Protein AF-X0VZS5-F1 (afdb_monomer)

Nearest PDB structures (foldseek):
  4urr-assembly2_E  TM=7.409E-01  e=2.004E+00  Lederbergvirus Sf6
  4z03-assembly1_A  TM=4.087E-01  e=2.232E-01  Caldicellulosiruptor bescii DSM 6725
  4yzx-assembly2_B  TM=3.375E-01  e=7.556E-01  Caldicellulosiruptor bescii DSM 6725
  8jhh-assembly1_A  TM=3.478E-01  e=5.639E-01  Microdochium nivale
  8jhh-assembly1_B  TM=3.242E-01  e=1.649E+00  Microdochium nivale

Structure (mmCIF, N/CA/C/O backbone):
data_AF-X0VZS5-F1
#
_entry.id   AF-X0VZS5-F1
#
loop_
_atom_site.group_PDB
_atom_site.id
_atom_site.type_symbol
_atom_site.label_atom_id
_atom_site.label_alt_id
_atom_site.label_comp_id
_atom_site.label_asym_id
_atom_site.label_entity_id
_atom_site.label_seq_id
_atom_site.pdbx_PDB_ins_code
_atom_site.Cartn_x
_atom_site.Cartn_y
_atom_site.Cartn_z
_atom_site.occupancy
_atom_site.B_iso_or_equiv
_atom_site.auth_seq_id
_atom_site.auth_comp_id
_atom_site.auth_asym_id
_atom_site.auth_atom_id
_atom_site.pdbx_PDB_model_num
ATOM 1 N N . GLU A 1 1 ? -19.368 3.671 30.745 1.00 44.94 1 GLU A N 1
ATOM 2 C CA . GLU A 1 1 ? -19.785 2.323 30.302 1.00 44.94 1 GLU A CA 1
ATOM 3 C C . GLU A 1 1 ? -20.115 2.309 28.815 1.00 44.94 1 GLU A C 1
ATOM 5 O O . GLU A 1 1 ? -21.031 3.001 28.356 1.00 44.94 1 GLU A O 1
ATOM 10 N N . ILE A 1 2 ? -19.360 1.524 28.051 1.00 49.44 2 ILE A N 1
ATOM 11 C CA . ILE A 1 2 ? -19.816 1.031 26.751 1.00 49.44 2 ILE A CA 1
ATOM 12 C C . ILE A 1 2 ? -20.865 -0.036 27.102 1.00 49.44 2 ILE A C 1
ATOM 14 O O . ILE A 1 2 ? -20.531 -1.056 27.690 1.00 49.44 2 ILE A O 1
ATOM 18 N N . GLY A 1 3 ? -22.147 0.281 26.909 1.00 54.25 3 GLY A N 1
ATOM 19 C CA . GLY A 1 3 ? -23.254 -0.648 27.170 1.00 54.25 3 GLY A CA 1
ATOM 20 C C . GLY A 1 3 ? -23.519 -1.538 25.953 1.00 54.25 3 GLY A C 1
ATOM 21 O O . GLY A 1 3 ? -22.834 -1.413 24.946 1.00 54.25 3 GLY A O 1
ATOM 22 N N . ALA A 1 4 ? -24.558 -2.376 26.006 1.00 66.38 4 ALA A N 1
ATOM 23 C CA . ALA A 1 4 ? -24.908 -3.310 24.924 1.00 66.38 4 ALA A CA 1
ATOM 24 C C . ALA A 1 4 ? -25.387 -2.646 23.610 1.00 66.38 4 ALA A C 1
ATOM 26 O O . ALA A 1 4 ? -25.542 -3.320 22.596 1.00 66.38 4 ALA A O 1
ATOM 27 N N . GLY A 1 5 ? -25.658 -1.338 23.620 1.00 74.19 5 GLY A N 1
ATOM 28 C CA . GLY A 1 5 ? -26.076 -0.595 22.431 1.00 74.19 5 GLY A CA 1
ATOM 29 C C . GLY A 1 5 ? -24.889 -0.111 21.602 1.00 74.19 5 GLY A C 1
ATOM 30 O O . GLY A 1 5 ? -23.869 0.283 22.165 1.00 74.19 5 GLY A O 1
ATOM 31 N N . ALA A 1 6 ? -25.058 -0.078 20.277 1.00 83.62 6 ALA A N 1
ATOM 32 C CA . ALA A 1 6 ? -24.097 0.552 19.380 1.00 83.62 6 ALA A CA 1
ATOM 33 C C . ALA A 1 6 ? -23.925 2.035 19.748 1.00 83.62 6 ALA A C 1
ATOM 35 O O . ALA A 1 6 ? -24.908 2.774 19.849 1.00 83.62 6 ALA A O 1
ATOM 36 N N . LYS A 1 7 ? -22.682 2.462 19.963 1.00 89.19 7 LYS A N 1
ATOM 37 C CA . LYS A 1 7 ? -22.324 3.856 20.253 1.00 89.19 7 LYS A CA 1
ATOM 38 C C . LYS A 1 7 ? -21.295 4.343 19.242 1.00 89.19 7 LYS A C 1
ATOM 40 O O . LYS A 1 7 ? -20.519 3.546 18.726 1.00 89.19 7 LYS A O 1
ATOM 45 N N . THR A 1 8 ? -21.261 5.651 19.018 1.00 89.25 8 THR A N 1
ATOM 46 C CA . THR A 1 8 ? -20.196 6.318 18.264 1.00 89.25 8 THR A CA 1
ATOM 47 C C . THR A 1 8 ? -19.365 7.152 19.227 1.00 89.25 8 THR A C 1
ATOM 49 O O . THR A 1 8 ? -19.922 7.953 19.981 1.00 89.25 8 THR A O 1
ATOM 52 N N . LEU A 1 9 ? -18.048 6.959 19.220 1.00 88.88 9 LEU A N 1
ATOM 53 C CA . LEU A 1 9 ? -17.098 7.806 19.933 1.00 88.88 9 LEU A CA 1
ATOM 54 C C . LEU A 1 9 ? -16.480 8.791 18.943 1.00 88.88 9 LEU A C 1
ATOM 56 O O . LEU A 1 9 ? -15.762 8.388 18.029 1.00 88.88 9 LEU A O 1
ATOM 60 N N . LEU A 1 10 ? -16.768 10.077 19.137 1.00 88.31 10 LEU A N 1
ATOM 61 C CA . LEU A 1 10 ? -16.114 11.155 18.402 1.00 88.31 10 LEU A CA 1
ATOM 62 C C . LEU A 1 10 ? -14.716 11.380 18.980 1.00 88.31 10 LEU A C 1
ATOM 64 O O . LEU A 1 10 ? -14.576 11.550 20.191 1.00 88.31 10 LEU A O 1
ATOM 68 N N . ILE A 1 11 ? -13.703 11.402 18.118 1.00 85.81 11 ILE A N 1
ATOM 69 C CA . ILE A 1 11 ? -12.324 11.733 18.498 1.00 85.81 11 ILE A CA 1
ATOM 70 C C . ILE A 1 11 ? -12.076 13.152 18.011 1.00 85.81 11 ILE A C 1
ATOM 72 O O . ILE A 1 11 ? -11.935 13.364 16.811 1.00 85.81 11 ILE A O 1
ATOM 76 N N . ASP A 1 12 ? -12.159 14.105 18.937 1.00 78.69 12 ASP A N 1
ATOM 77 C CA . ASP A 1 12 ? -12.577 15.479 18.656 1.00 78.69 12 ASP A CA 1
ATOM 78 C C . ASP A 1 12 ? -11.401 16.473 18.571 1.00 78.69 12 ASP A C 1
ATOM 80 O O . ASP A 1 12 ? -11.193 17.058 17.514 1.00 78.69 12 ASP A O 1
ATOM 84 N N . VAL A 1 13 ? -10.554 16.610 19.596 1.00 67.50 13 VAL A N 1
ATOM 85 C CA . VAL A 1 13 ? -9.382 17.523 19.559 1.00 67.50 13 VAL A CA 1
ATOM 86 C C . VAL A 1 13 ? -8.244 17.140 20.512 1.00 67.50 13 VAL A C 1
ATOM 88 O O . VAL A 1 13 ? -7.168 17.736 20.447 1.00 67.50 13 VAL A O 1
ATOM 91 N N . SER A 1 14 ? -8.459 16.192 21.427 1.00 69.44 14 SER A N 1
ATOM 92 C CA . SER A 1 14 ? -7.422 15.706 22.336 1.00 69.44 14 SER A CA 1
ATOM 93 C C . SER A 1 14 ? -6.609 14.599 21.680 1.00 69.44 14 SER A C 1
ATOM 95 O O . SER A 1 14 ? -7.143 13.734 20.985 1.00 69.44 14 SER A O 1
ATOM 97 N N . THR A 1 15 ? -5.302 14.610 21.942 1.00 79.50 15 THR A N 1
ATOM 98 C CA . THR A 1 15 ? -4.489 13.414 21.755 1.00 79.50 15 THR A CA 1
ATOM 99 C C . THR A 1 15 ? -4.911 12.394 22.805 1.00 79.50 15 THR A C 1
ATOM 101 O O . THR A 1 15 ? -4.611 12.564 23.987 1.00 79.50 15 THR A O 1
ATOM 104 N N . GLU A 1 16 ? -5.590 11.335 22.385 1.00 88.94 16 GLU A N 1
ATOM 105 C CA . GLU A 1 16 ? -5.876 10.189 23.245 1.00 88.94 16 GLU A CA 1
ATOM 106 C C . GLU A 1 16 ? -4.659 9.265 23.249 1.00 88.94 16 GLU A C 1
ATOM 108 O O . GLU A 1 16 ? -4.093 8.979 22.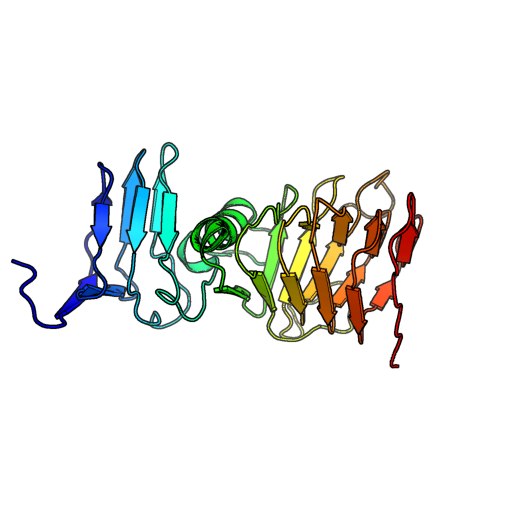196 1.00 88.94 16 GLU A O 1
ATOM 113 N N . SER A 1 17 ? -4.218 8.817 24.424 1.00 92.50 17 SER A N 1
ATOM 114 C CA . SER A 1 17 ? -3.043 7.946 24.546 1.00 92.50 17 SER A CA 1
ATOM 115 C C . SER A 1 17 ? -3.453 6.533 24.937 1.00 92.50 17 SER A C 1
ATOM 117 O O . SER A 1 17 ? -4.108 6.322 25.956 1.00 92.50 17 SER A O 1
ATOM 119 N N . VAL A 1 18 ? -3.018 5.562 24.143 1.00 95.12 18 VAL A N 1
ATOM 120 C CA . VAL A 1 18 ? -3.145 4.131 24.401 1.00 95.12 18 VAL A CA 1
ATOM 121 C C . VAL A 1 18 ? -1.760 3.631 24.807 1.00 95.12 18 VAL A C 1
ATOM 123 O O . VAL A 1 18 ? -0.833 3.646 24.002 1.00 95.12 18 VAL A O 1
ATOM 126 N N . ILE A 1 19 ? -1.616 3.256 26.080 1.00 96.19 19 ILE A N 1
ATOM 127 C CA . ILE A 1 19 ? -0.343 2.833 26.709 1.00 96.19 19 ILE A CA 1
ATOM 128 C C . ILE A 1 19 ? -0.357 1.362 27.155 1.00 96.19 19 ILE A C 1
ATOM 130 O O . ILE A 1 19 ? 0.553 0.883 27.827 1.00 96.19 19 ILE A O 1
ATOM 134 N N . ALA A 1 20 ? -1.441 0.658 26.849 1.00 97.00 20 ALA A N 1
ATOM 135 C CA . ALA A 1 20 ? -1.636 -0.756 27.114 1.00 97.00 20 ALA A CA 1
ATOM 136 C C . ALA A 1 20 ? -2.524 -1.325 26.010 1.00 97.00 20 ALA A C 1
ATOM 138 O O . ALA A 1 20 ? -3.312 -0.586 25.418 1.00 97.00 20 ALA A O 1
ATOM 139 N N . ASN A 1 21 ? -2.414 -2.631 25.759 1.00 97.75 21 ASN A N 1
ATOM 140 C CA . ASN A 1 21 ? -3.224 -3.286 24.738 1.00 97.75 21 ASN A CA 1
ATOM 141 C C . ASN A 1 21 ? -4.709 -2.996 24.974 1.00 97.75 21 ASN A C 1
ATOM 143 O O . ASN A 1 21 ? -5.228 -3.235 26.068 1.00 97.75 21 ASN A O 1
ATOM 147 N N . LEU A 1 22 ? -5.372 -2.477 23.946 1.00 96.81 22 LEU A N 1
ATOM 148 C CA . LEU A 1 22 ? -6.757 -2.040 24.013 1.00 96.81 22 LEU A CA 1
ATOM 149 C C . LEU A 1 22 ? -7.516 -2.601 22.823 1.00 96.81 22 LEU A C 1
ATOM 151 O O . LEU A 1 22 ? -7.114 -2.421 21.677 1.00 96.81 22 LEU A O 1
ATOM 155 N N . GLU A 1 23 ? -8.647 -3.234 23.103 1.00 96.50 23 GLU A N 1
ATOM 156 C CA . GLU A 1 23 ? -9.587 -3.671 22.084 1.00 96.50 23 GLU A CA 1
ATOM 157 C C . GLU A 1 23 ? -10.833 -2.787 22.120 1.00 96.50 23 GLU A C 1
ATOM 159 O O . GLU A 1 23 ? -11.537 -2.704 23.129 1.00 96.50 23 GLU A O 1
ATOM 164 N N . VAL A 1 24 ? -11.106 -2.120 21.002 1.00 94.19 24 VAL A N 1
ATOM 165 C CA . VAL A 1 24 ? -12.344 -1.383 20.776 1.00 94.19 24 VAL A CA 1
ATOM 166 C C . VAL A 1 24 ? -13.373 -2.359 20.204 1.00 94.19 24 VAL A C 1
ATOM 168 O O . VAL A 1 24 ? -13.188 -2.856 19.087 1.00 94.19 24 VAL A O 1
ATOM 171 N N . PRO A 1 25 ? -14.454 -2.662 20.946 1.00 94.25 25 PRO A N 1
ATOM 172 C CA . PRO A 1 25 ? -15.419 -3.677 20.540 1.00 94.25 25 PRO A CA 1
ATOM 173 C C . PRO A 1 25 ? -16.234 -3.223 19.324 1.00 94.25 25 PRO A C 1
ATOM 175 O O . PRO A 1 25 ? -16.424 -2.030 19.105 1.00 94.25 25 PRO A O 1
ATOM 178 N N . GLU A 1 26 ? -16.825 -4.167 18.588 1.00 92.00 26 GLU A N 1
ATOM 179 C CA . GLU A 1 26 ? -17.705 -3.885 17.433 1.00 92.00 26 GLU A CA 1
ATOM 180 C C . GLU A 1 26 ? -18.940 -3.030 17.785 1.00 92.00 26 GLU A C 1
ATOM 182 O O . GLU A 1 26 ? -19.557 -2.394 16.924 1.00 92.00 26 GLU A O 1
ATOM 187 N N . THR A 1 27 ? -19.313 -2.999 19.069 1.00 91.69 27 THR A N 1
ATOM 188 C CA . THR A 1 27 ? -20.397 -2.163 19.600 1.00 91.69 27 THR A CA 1
ATOM 189 C C . THR A 1 27 ? -20.007 -0.689 19.734 1.00 91.69 27 THR A C 1
ATOM 191 O O . THR A 1 27 ? -20.877 0.139 20.006 1.00 91.69 27 THR A O 1
ATOM 194 N N . LEU A 1 28 ? -18.727 -0.339 19.572 1.00 91.62 28 LEU A N 1
ATOM 195 C CA . LEU A 1 28 ? -18.236 1.033 19.613 1.00 91.62 28 LEU A CA 1
ATOM 196 C C . LEU A 1 28 ? -17.601 1.407 18.273 1.00 91.62 28 LEU A C 1
ATOM 198 O O . LEU A 1 28 ? -16.535 0.926 17.913 1.00 91.62 28 LEU A O 1
ATOM 202 N N . GLU A 1 29 ? -18.257 2.304 17.552 1.00 91.56 29 GLU A N 1
ATOM 203 C CA . GLU A 1 29 ? -17.745 2.873 16.315 1.00 91.56 29 GLU A CA 1
ATOM 204 C C . GLU A 1 29 ? -16.873 4.094 16.621 1.00 91.56 29 GLU A C 1
ATOM 206 O O . GLU A 1 29 ? -17.340 5.059 17.230 1.00 91.56 29 GLU A O 1
ATOM 211 N N . LEU A 1 30 ? -15.607 4.059 16.208 1.00 90.56 30 LEU A N 1
ATOM 212 C CA . LEU A 1 30 ? -14.735 5.228 16.291 1.00 90.56 30 LEU A CA 1
ATOM 213 C C . LEU A 1 30 ? -14.991 6.153 15.105 1.00 90.56 30 LEU A C 1
ATOM 215 O O . LEU A 1 30 ? -14.940 5.712 13.959 1.00 90.56 30 LEU A O 1
ATOM 219 N N . TYR A 1 31 ? -15.207 7.435 15.376 1.00 90.38 31 TYR A N 1
ATOM 220 C CA . TYR A 1 31 ? -15.375 8.467 14.359 1.00 90.38 31 TYR A CA 1
ATOM 221 C C . TYR A 1 31 ? -14.325 9.564 14.578 1.00 90.38 31 TYR A C 1
ATOM 223 O O . TYR A 1 31 ? -14.545 10.493 15.366 1.00 90.38 31 TYR A O 1
ATOM 231 N N . PRO A 1 32 ? -13.157 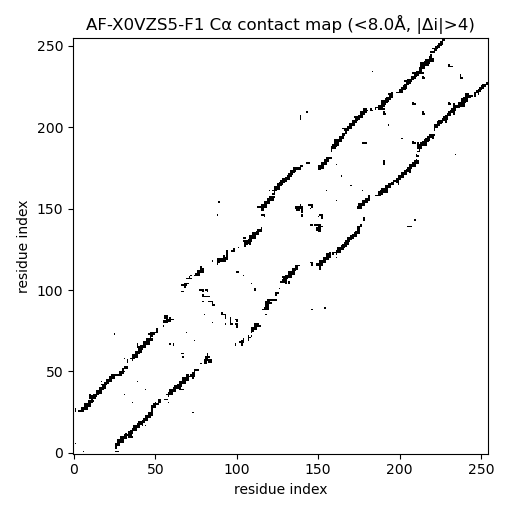9.457 13.921 1.00 86.06 32 PRO A N 1
ATOM 232 C CA . PRO A 1 32 ? -12.151 10.506 13.946 1.00 86.06 32 PRO A CA 1
ATOM 233 C C . PRO A 1 32 ? -12.663 11.741 13.206 1.00 86.06 32 PRO A C 1
ATOM 235 O O . PRO A 1 32 ? -13.072 11.654 12.044 1.00 86.06 32 PRO A O 1
ATOM 238 N N . ILE A 1 33 ? -12.652 12.898 13.867 1.00 84.50 33 ILE A N 1
ATOM 239 C CA . ILE A 1 33 ? -12.785 14.183 13.172 1.00 84.50 33 ILE A CA 1
ATOM 240 C C . ILE A 1 33 ? -11.380 14.717 12.878 1.00 84.50 33 ILE A C 1
ATOM 242 O O . ILE A 1 33 ? -10.419 14.252 13.475 1.00 84.50 33 ILE A O 1
ATOM 246 N N . ARG A 1 34 ? -11.243 15.696 11.972 1.00 76.88 34 ARG A N 1
ATOM 247 C CA . ARG A 1 34 ? -9.948 16.159 11.415 1.00 76.88 34 ARG A CA 1
ATOM 248 C C . ARG A 1 34 ? -8.816 16.452 12.413 1.00 76.88 34 ARG A C 1
ATOM 250 O O . ARG A 1 34 ? -7.662 16.509 12.002 1.00 76.88 34 ARG A O 1
ATOM 257 N N . THR A 1 35 ? -9.138 16.703 13.674 1.00 79.50 35 THR A N 1
ATOM 258 C CA . THR A 1 35 ? -8.207 17.031 14.763 1.00 79.50 35 THR A CA 1
ATOM 259 C C . THR A 1 35 ? -8.001 15.897 15.769 1.00 79.50 35 THR A C 1
ATOM 261 O O . THR A 1 35 ? -7.152 16.024 16.646 1.00 79.50 35 THR A O 1
ATOM 264 N N . GLY A 1 36 ? -8.751 14.800 15.662 1.00 84.81 36 GLY A N 1
ATOM 265 C CA . GLY A 1 36 ? -8.634 13.643 16.538 1.00 84.81 36 GLY A CA 1
ATOM 266 C C . GLY A 1 36 ? -7.363 12.850 16.258 1.00 84.81 36 GLY A C 1
ATOM 267 O O . GLY A 1 36 ? -7.166 12.365 15.146 1.00 84.81 36 GLY A O 1
ATOM 268 N N . LEU A 1 37 ? -6.523 12.689 17.281 1.00 91.06 37 LEU A N 1
ATOM 269 C CA . LEU A 1 37 ? -5.280 11.929 17.199 1.00 91.06 37 LEU A CA 1
ATOM 270 C C . LEU A 1 37 ? -5.244 10.874 18.304 1.00 91.06 37 LEU A C 1
ATOM 272 O O . LEU A 1 37 ? -5.408 11.190 19.479 1.00 91.06 37 LEU A O 1
ATOM 276 N N . ILE A 1 38 ? -4.969 9.628 17.938 1.00 94.44 38 ILE A N 1
ATOM 277 C CA . ILE A 1 38 ? -4.735 8.532 18.874 1.00 94.44 38 ILE A CA 1
ATOM 278 C C . ILE A 1 38 ? -3.246 8.204 18.852 1.00 94.44 38 ILE A C 1
ATOM 280 O O . ILE A 1 38 ? -2.716 7.750 17.839 1.00 94.44 38 ILE A O 1
ATOM 284 N N . THR A 1 39 ? -2.557 8.427 19.965 1.00 95.56 39 THR A N 1
ATOM 285 C CA . THR A 1 39 ? -1.179 7.970 20.152 1.00 95.56 39 THR A CA 1
ATOM 286 C C . THR A 1 39 ? -1.184 6.558 20.714 1.00 95.56 39 THR A C 1
ATOM 288 O O . THR A 1 39 ? -1.806 6.309 21.742 1.00 95.56 39 T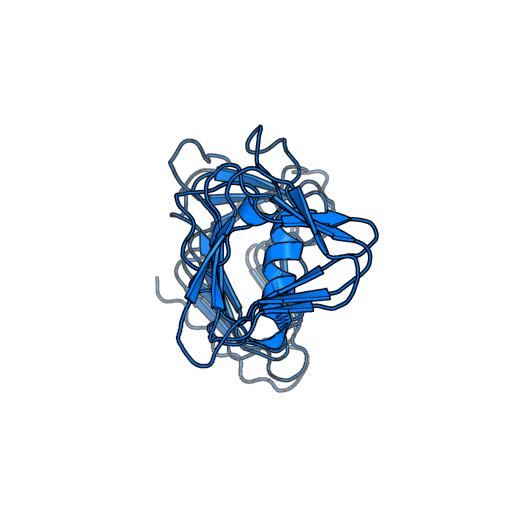HR A O 1
ATOM 291 N N . VAL A 1 40 ? -0.487 5.642 20.047 1.00 97.00 40 VAL A N 1
ATOM 292 C CA . VAL A 1 40 ? -0.332 4.249 20.479 1.00 97.00 40 VAL A CA 1
ATOM 293 C C . VAL A 1 40 ? 1.133 4.039 20.833 1.00 97.00 40 VAL A C 1
ATOM 295 O O . VAL A 1 40 ? 1.995 4.128 19.959 1.00 97.00 40 VAL A O 1
ATOM 298 N N . ASP A 1 41 ? 1.417 3.811 22.113 1.00 97.56 41 ASP A N 1
ATOM 299 C CA . ASP A 1 41 ? 2.776 3.740 22.656 1.00 97.56 41 ASP A CA 1
ATOM 300 C C . ASP A 1 41 ? 3.082 2.328 23.155 1.00 97.56 41 ASP A C 1
ATOM 302 O O . ASP A 1 41 ? 2.465 1.863 24.116 1.00 97.56 41 ASP A O 1
ATOM 306 N N . ASN A 1 42 ? 4.010 1.642 22.479 1.00 97.00 42 ASN A N 1
ATOM 307 C CA . ASN A 1 42 ? 4.511 0.310 22.848 1.00 97.00 42 ASN A CA 1
ATOM 308 C C . ASN A 1 42 ? 3.405 -0.716 23.201 1.00 97.00 42 ASN A C 1
ATOM 310 O O . ASN A 1 42 ? 3.532 -1.521 24.128 1.00 97.00 42 ASN A O 1
ATOM 314 N N . CYS A 1 43 ? 2.280 -0.663 22.487 1.00 97.38 43 CYS A N 1
ATOM 315 C CA . CYS A 1 43 ? 1.140 -1.556 22.672 1.00 97.38 43 CYS A CA 1
ATOM 316 C C . CYS A 1 43 ? 0.342 -1.732 21.373 1.00 97.38 43 CYS A C 1
ATOM 318 O O . CYS A 1 43 ? 0.643 -1.118 20.349 1.00 97.38 43 CYS A O 1
ATOM 320 N N . ILE A 1 44 ? -0.672 -2.594 21.418 1.00 97.81 44 ILE A N 1
ATOM 321 C CA . ILE A 1 44 ? -1.554 -2.892 20.288 1.00 97.81 44 ILE A CA 1
ATOM 322 C C . ILE A 1 44 ? -2.931 -2.272 20.537 1.00 97.81 44 ILE A C 1
ATOM 324 O O . ILE A 1 44 ? -3.583 -2.570 21.542 1.00 97.81 44 ILE A O 1
ATOM 328 N N . LEU A 1 45 ? -3.395 -1.453 19.596 1.00 97.44 45 LEU A N 1
ATOM 329 C CA . LEU A 1 45 ? -4.772 -0.975 19.531 1.00 97.44 45 LEU A CA 1
ATOM 330 C C . LEU A 1 45 ? -5.545 -1.783 18.483 1.00 97.44 45 LEU A C 1
ATOM 332 O O . LEU A 1 45 ? -5.349 -1.596 17.283 1.00 97.44 45 LEU A O 1
ATOM 336 N N . THR A 1 46 ? -6.452 -2.648 18.930 1.00 97.50 46 THR A N 1
ATOM 337 C CA . THR A 1 46 ? -7.359 -3.389 18.047 1.00 97.50 46 THR A CA 1
ATOM 338 C C . THR A 1 46 ? -8.660 -2.615 17.875 1.00 97.50 46 THR A C 1
ATOM 340 O O . THR A 1 46 ? -9.329 -2.303 18.858 1.00 97.50 46 THR A O 1
ATOM 343 N N . ILE A 1 47 ? -9.050 -2.314 16.637 1.00 96.06 47 ILE A N 1
ATOM 344 C CA . ILE A 1 47 ? -10.288 -1.598 16.315 1.00 96.06 47 ILE A CA 1
ATOM 345 C C . ILE A 1 47 ? -11.191 -2.521 15.511 1.00 96.06 47 ILE A C 1
ATOM 347 O O . ILE A 1 47 ? -10.883 -2.847 14.368 1.00 96.06 47 ILE A O 1
ATOM 351 N N . ASN A 1 48 ? -12.331 -2.905 16.084 1.00 95.31 48 ASN A N 1
ATOM 352 C CA . ASN A 1 48 ? -13.291 -3.767 15.396 1.00 95.31 48 ASN A CA 1
ATOM 353 C C . ASN A 1 48 ? -14.385 -2.984 14.646 1.00 95.31 48 ASN A C 1
ATOM 355 O O . ASN A 1 48 ? -15.190 -3.577 13.931 1.00 95.31 48 ASN A O 1
ATOM 359 N N . ARG A 1 49 ? -14.413 -1.646 14.767 1.00 92.12 49 ARG A N 1
ATOM 360 C CA . ARG A 1 49 ? -15.310 -0.779 13.989 1.00 92.12 49 ARG A CA 1
ATOM 361 C C . ARG A 1 49 ? -14.797 0.662 13.868 1.00 92.12 49 ARG A C 1
ATOM 363 O O . ARG A 1 49 ? -14.768 1.404 14.850 1.00 92.12 49 ARG A O 1
ATOM 370 N N . LEU A 1 50 ? -14.453 1.073 12.649 1.00 90.94 50 LEU A N 1
ATOM 371 C CA . LEU A 1 50 ? -14.002 2.425 12.314 1.00 90.94 50 LEU A CA 1
ATOM 372 C C . LEU A 1 50 ? -14.949 3.064 11.286 1.00 90.94 50 LEU A C 1
ATOM 374 O O . LEU A 1 50 ? -15.203 2.500 10.219 1.00 90.94 50 LEU A O 1
ATOM 378 N N . SER A 1 51 ? -15.457 4.259 11.582 1.00 87.31 51 SER A N 1
ATOM 379 C CA . SER A 1 51 ? -16.178 5.066 10.599 1.00 87.31 51 SER A CA 1
ATOM 380 C C . SER A 1 51 ? -15.241 5.568 9.509 1.00 87.31 51 SER A C 1
ATOM 382 O O . SER A 1 51 ? -14.076 5.874 9.757 1.00 87.31 51 SER A O 1
ATOM 384 N N . LYS A 1 52 ? -15.779 5.770 8.302 1.00 79.75 52 LYS A N 1
ATOM 385 C CA . LYS A 1 52 ? -15.040 6.483 7.259 1.00 79.75 52 LYS A CA 1
ATOM 386 C C . LYS A 1 52 ? -14.761 7.912 7.727 1.00 79.75 52 LYS A C 1
ATOM 388 O O . LYS A 1 52 ? -15.686 8.671 8.009 1.00 79.75 52 LYS A O 1
ATOM 393 N N . SER A 1 53 ? -13.480 8.245 7.790 1.00 68.88 53 SER A N 1
ATOM 394 C CA . SER A 1 53 ? -12.988 9.569 8.141 1.00 68.88 53 SER A CA 1
ATOM 395 C C . SER A 1 53 ? -13.472 10.648 7.155 1.00 68.88 53 SER A C 1
ATOM 397 O O . SER A 1 53 ? -13.727 10.368 5.979 1.00 68.88 53 SER A O 1
ATOM 399 N N . VAL A 1 54 ? -13.584 11.903 7.611 1.00 63.25 54 VAL A N 1
ATOM 400 C CA . VAL A 1 54 ? -13.965 13.065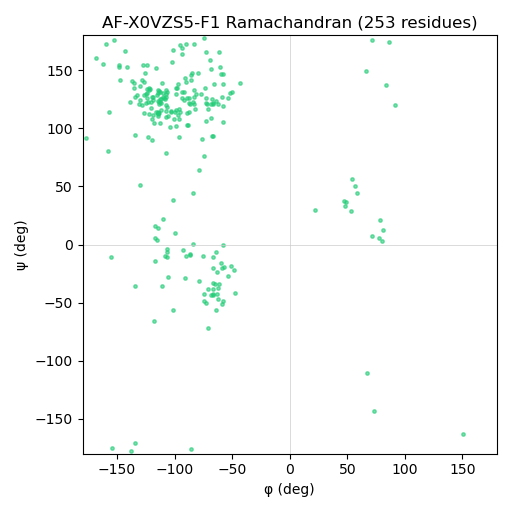 6.777 1.00 63.25 54 VAL A CA 1
ATOM 401 C C . VAL A 1 54 ? -12.766 13.557 5.948 1.00 63.25 54 VAL A C 1
ATOM 403 O O . VAL A 1 54 ? -12.263 14.676 6.108 1.00 63.25 54 VAL A O 1
ATOM 406 N N . GLY A 1 55 ? -12.305 12.694 5.044 1.00 76.88 55 GLY A N 1
ATOM 407 C CA . GLY A 1 55 ? -11.158 12.925 4.166 1.00 76.88 55 GLY A CA 1
ATOM 408 C C . GLY A 1 55 ? -9.808 12.552 4.792 1.00 76.88 55 GLY A C 1
ATOM 409 O O . GLY A 1 55 ? -9.744 12.222 5.976 1.00 76.88 55 GLY A O 1
ATOM 410 N N . PRO A 1 56 ? -8.723 12.619 4.003 1.00 83.75 56 PRO A N 1
ATOM 411 C CA . PRO A 1 56 ? -7.417 12.124 4.417 1.00 83.75 56 PRO A CA 1
ATOM 412 C C . PRO A 1 56 ? -6.785 13.027 5.474 1.00 83.75 56 PRO A C 1
ATOM 414 O O . PRO A 1 56 ? -6.600 14.226 5.252 1.00 83.75 56 PRO A O 1
ATOM 417 N N . HIS A 1 57 ? -6.488 12.454 6.635 1.00 88.06 57 HIS A N 1
ATOM 418 C CA . HIS A 1 57 ? -5.726 13.090 7.703 1.00 88.06 57 HIS A CA 1
ATOM 419 C C . HIS A 1 57 ? -5.192 12.039 8.672 1.00 88.06 57 HIS A C 1
ATOM 421 O O . HIS A 1 57 ? -5.786 10.971 8.826 1.00 88.06 57 HIS A O 1
ATOM 427 N N . LYS A 1 58 ? -4.109 12.391 9.368 1.00 92.44 58 LYS A N 1
ATOM 428 C CA . LYS A 1 58 ? -3.497 11.551 10.394 1.00 92.44 58 LYS A CA 1
ATOM 429 C C . LYS A 1 58 ? -4.449 11.335 11.573 1.00 92.44 58 LYS A C 1
ATOM 431 O O . LYS A 1 58 ? -4.870 12.296 12.208 1.00 92.44 58 LYS A O 1
ATOM 436 N N . ILE A 1 59 ? -4.725 10.068 11.870 1.00 93.38 59 ILE A N 1
ATOM 437 C CA . ILE A 1 59 ? -5.560 9.593 12.984 1.00 93.38 59 ILE A CA 1
ATOM 438 C C . ILE A 1 59 ? -4.694 8.882 14.026 1.00 93.38 59 ILE A C 1
ATOM 440 O O . ILE A 1 59 ? -4.943 8.998 15.222 1.00 93.38 59 ILE A O 1
ATOM 444 N N . PHE A 1 60 ? -3.661 8.162 13.590 1.00 95.44 60 PHE A N 1
ATOM 445 C CA . PHE A 1 60 ? -2.830 7.314 14.432 1.00 95.44 60 PHE A CA 1
ATOM 446 C C . PHE A 1 60 ? -1.407 7.852 14.513 1.00 95.44 60 PHE A C 1
ATOM 448 O O . PHE A 1 60 ? -0.774 8.158 13.507 1.00 95.44 60 PHE A O 1
ATOM 455 N N . ASN A 1 61 ? -0.879 7.931 15.728 1.00 95.56 61 ASN A N 1
ATOM 456 C CA . ASN A 1 61 ? 0.510 8.250 16.005 1.00 95.56 61 ASN A CA 1
ATOM 457 C C . ASN A 1 61 ? 1.150 7.083 16.762 1.00 95.56 61 ASN A C 1
ATOM 459 O O . ASN A 1 61 ? 1.088 7.015 17.987 1.00 95.56 61 ASN A O 1
ATOM 463 N N . CYS A 1 62 ? 1.719 6.140 16.020 1.00 96.56 62 CYS A N 1
ATOM 464 C CA . CYS A 1 62 ? 2.368 4.963 16.585 1.00 96.56 62 CYS A CA 1
ATOM 465 C C . CYS A 1 62 ? 3.805 5.307 16.997 1.00 96.56 62 CYS A C 1
ATOM 467 O O . CYS A 1 62 ? 4.599 5.733 16.161 1.00 96.56 62 CYS A O 1
ATOM 469 N N . ILE A 1 63 ? 4.140 5.141 18.276 1.00 95.75 63 ILE A N 1
ATOM 470 C CA . ILE A 1 63 ? 5.472 5.423 18.828 1.00 95.75 63 ILE A CA 1
ATOM 471 C C . ILE A 1 63 ? 6.000 4.211 19.597 1.00 95.75 63 ILE A C 1
ATOM 473 O O . ILE A 1 63 ? 5.225 3.378 20.063 1.00 95.75 63 ILE A O 1
ATOM 477 N N . ASN A 1 64 ? 7.327 4.095 19.707 1.00 95.88 64 ASN A N 1
ATOM 478 C CA . ASN A 1 64 ? 8.011 3.026 20.452 1.00 95.88 64 ASN A CA 1
ATOM 479 C C . ASN A 1 64 ? 7.509 1.603 20.120 1.00 95.88 64 ASN A C 1
ATOM 481 O O . ASN A 1 64 ? 7.400 0.761 21.005 1.00 95.88 64 ASN A O 1
ATOM 485 N N . GLY A 1 65 ? 7.170 1.337 18.854 1.00 95.06 65 GLY A N 1
ATOM 486 C CA . GLY A 1 65 ? 6.647 0.035 18.419 1.00 95.06 65 GLY A CA 1
ATOM 487 C C . GLY A 1 65 ? 5.151 -0.185 18.672 1.00 95.06 65 GLY A C 1
ATOM 488 O O . GLY A 1 65 ? 4.678 -1.311 18.551 1.00 95.06 65 GLY A O 1
ATOM 489 N N . GLY A 1 66 ? 4.395 0.862 19.015 1.00 97.44 66 GLY A N 1
ATOM 490 C CA . GLY A 1 66 ? 2.937 0.805 19.032 1.00 97.44 66 GLY A CA 1
ATOM 491 C C . GLY A 1 66 ? 2.368 0.453 17.656 1.00 97.44 66 GLY A C 1
ATOM 492 O O . GLY A 1 66 ? 2.943 0.815 16.631 1.00 97.44 66 GLY A O 1
ATOM 493 N N . THR A 1 67 ? 1.249 -0.265 17.622 1.00 97.62 67 THR A N 1
ATOM 494 C CA . THR A 1 67 ? 0.621 -0.720 16.372 1.00 97.62 67 THR A CA 1
ATOM 495 C C . THR A 1 67 ? -0.899 -0.640 16.444 1.00 97.62 67 THR A C 1
ATOM 497 O O . THR A 1 67 ? -1.499 -0.726 17.517 1.00 97.62 67 THR A O 1
ATOM 500 N N . VAL A 1 68 ? -1.531 -0.479 15.284 1.00 97.69 68 VAL A N 1
ATOM 501 C CA . VAL A 1 68 ? -2.990 -0.499 15.130 1.00 97.69 68 VAL A CA 1
ATOM 502 C C . VAL A 1 68 ? -3.357 -1.710 14.292 1.00 97.69 68 VAL A C 1
ATOM 504 O O . VAL A 1 68 ? -2.756 -1.923 13.246 1.00 97.69 68 VAL A O 1
ATOM 507 N N . VAL A 1 69 ? -4.348 -2.478 14.736 1.00 97.25 69 VAL A N 1
ATOM 508 C CA . VAL A 1 69 ? -4.866 -3.649 14.022 1.00 97.25 69 VAL A CA 1
ATOM 509 C C . VAL A 1 69 ? -6.368 -3.487 13.831 1.00 97.25 69 VAL A C 1
ATOM 511 O O . VAL A 1 69 ? -7.105 -3.235 14.782 1.00 97.25 69 VAL A O 1
ATOM 514 N N . PHE A 1 70 ? -6.847 -3.661 12.606 1.00 96.69 70 PHE A N 1
ATOM 515 C CA . PHE A 1 70 ? -8.270 -3.680 12.302 1.00 96.69 70 PHE A CA 1
ATOM 516 C C . PHE A 1 70 ? -8.812 -5.101 12.350 1.00 96.69 70 PHE A C 1
ATOM 518 O O . PHE A 1 70 ? -8.254 -6.009 11.733 1.00 96.69 70 PHE A O 1
ATOM 525 N N . GLY A 1 71 ? -9.925 -5.287 13.061 1.00 94.62 71 GLY A N 1
ATOM 526 C CA . GLY A 1 71 ? -10.712 -6.517 13.014 1.00 94.62 71 GLY A CA 1
ATOM 527 C C . GLY A 1 71 ? -11.270 -6.794 11.613 1.00 94.62 71 GLY A C 1
ATOM 528 O O . GLY A 1 71 ? -11.301 -5.918 10.743 1.00 94.62 71 GLY A O 1
ATOM 529 N N . ALA A 1 72 ? -11.740 -8.019 11.378 1.00 91.38 72 ALA A N 1
ATOM 530 C CA . ALA A 1 72 ? -12.334 -8.397 10.097 1.00 91.38 72 ALA A CA 1
ATOM 531 C C . ALA A 1 72 ? -13.532 -7.497 9.748 1.00 91.38 72 ALA A C 1
ATOM 533 O O . ALA A 1 72 ? -14.514 -7.430 10.479 1.00 91.38 72 ALA A O 1
ATOM 534 N N . GLY A 1 73 ? -13.442 -6.784 8.621 1.00 89.00 73 GLY A N 1
ATOM 535 C CA . GLY A 1 73 ? -14.483 -5.849 8.181 1.00 89.00 73 GLY A CA 1
ATOM 536 C C . GLY A 1 73 ? -14.599 -4.562 9.010 1.00 89.00 73 GLY A C 1
ATOM 537 O O . GLY A 1 73 ? -15.518 -3.780 8.768 1.00 89.00 73 GLY A O 1
ATOM 538 N N . ALA A 1 74 ? -13.678 -4.313 9.949 1.00 90.88 74 ALA A N 1
ATOM 539 C CA . ALA A 1 74 ? -13.714 -3.143 10.826 1.00 90.88 74 ALA A CA 1
ATOM 540 C C . ALA A 1 74 ? -13.542 -1.816 10.076 1.00 90.88 74 ALA A C 1
ATOM 542 O O . ALA A 1 74 ? -14.141 -0.811 10.458 1.00 90.88 74 ALA A O 1
ATOM 543 N N . ALA A 1 75 ? -12.742 -1.823 9.008 1.00 87.06 75 ALA A N 1
ATOM 544 C CA . ALA A 1 75 ? -12.548 -0.706 8.096 1.00 87.06 75 ALA A CA 1
ATOM 545 C C . ALA A 1 75 ? -12.863 -1.162 6.666 1.00 87.06 75 ALA A C 1
ATOM 547 O O . ALA A 1 75 ? -12.421 -2.223 6.224 1.00 87.06 75 ALA A O 1
ATOM 548 N N . LYS A 1 76 ? -13.640 -0.362 5.928 1.00 85.25 76 LYS A N 1
ATOM 549 C CA . LYS A 1 76 ? -13.931 -0.648 4.510 1.00 85.25 76 LYS A CA 1
ATOM 550 C C . LYS A 1 76 ? -12.704 -0.434 3.625 1.00 85.25 76 LYS A C 1
ATOM 552 O O . LYS A 1 76 ? -12.511 -1.151 2.648 1.00 85.25 76 LYS A O 1
ATOM 557 N N . GLU A 1 77 ? -11.940 0.600 3.950 1.00 91.88 77 GLU A N 1
ATOM 558 C CA . GLU A 1 77 ? -10.766 1.086 3.233 1.00 91.88 77 GLU A CA 1
ATOM 559 C C . GLU A 1 77 ? -9.814 1.642 4.291 1.00 91.88 77 GLU A C 1
ATOM 561 O O . GLU A 1 77 ? -10.271 2.236 5.272 1.00 91.88 77 GLU A O 1
ATOM 566 N N . VAL A 1 78 ? -8.520 1.418 4.103 1.00 94.69 78 VAL A N 1
ATOM 567 C CA . VAL A 1 78 ? -7.462 1.939 4.962 1.00 94.69 78 VAL A CA 1
ATOM 568 C C . VAL A 1 78 ? -6.555 2.803 4.100 1.00 94.69 78 VAL A C 1
ATOM 570 O O . VAL A 1 78 ? -6.023 2.337 3.095 1.00 94.69 78 VAL A O 1
ATOM 573 N N . ASP A 1 79 ? -6.393 4.062 4.485 1.00 94.50 79 ASP A N 1
ATOM 574 C CA . ASP A 1 79 ? -5.561 5.023 3.765 1.00 94.50 79 ASP A CA 1
ATOM 575 C C . ASP A 1 79 ? -4.268 5.266 4.575 1.00 94.50 79 ASP A C 1
ATOM 577 O O . ASP A 1 79 ? -4.373 5.525 5.786 1.00 94.50 79 ASP A O 1
ATOM 581 N N . PRO A 1 80 ? -3.062 5.213 3.967 1.00 96.75 80 PRO A N 1
ATOM 582 C CA . PRO A 1 80 ? -1.791 5.520 4.642 1.00 96.75 80 PRO A CA 1
ATOM 583 C C . PRO A 1 80 ? -1.772 6.886 5.330 1.00 96.75 80 PRO A C 1
ATOM 585 O O . PRO A 1 80 ? -1.109 7.071 6.351 1.00 96.75 80 PRO A O 1
ATOM 588 N N . GLU A 1 81 ? -2.570 7.829 4.827 1.00 95.50 81 GLU A N 1
ATOM 589 C CA . GLU A 1 81 ? -2.755 9.157 5.404 1.00 95.50 81 GLU A CA 1
ATOM 590 C C . GLU A 1 81 ? -3.247 9.124 6.853 1.00 95.50 81 GLU A C 1
ATOM 592 O O . GLU A 1 81 ? -3.057 10.091 7.587 1.00 95.50 81 GLU A O 1
ATOM 597 N N . SER A 1 82 ? -3.818 7.999 7.295 1.00 94.88 82 SER A N 1
ATOM 598 C CA . SER A 1 82 ? -4.206 7.789 8.689 1.00 94.88 82 SER A CA 1
ATOM 599 C C . SER A 1 82 ? -2.999 7.710 9.634 1.00 94.88 82 SER A C 1
ATOM 601 O O . SER A 1 82 ? -3.176 7.951 10.825 1.00 94.88 82 SER A O 1
ATOM 603 N N . TRP A 1 83 ? -1.784 7.431 9.145 1.00 96.69 83 TRP A N 1
ATOM 604 C CA . TRP A 1 83 ? -0.548 7.365 9.947 1.00 96.69 83 TRP A CA 1
ATOM 605 C C . TRP A 1 83 ? 0.380 8.569 9.749 1.00 96.69 83 TRP A C 1
ATOM 607 O O . TRP A 1 83 ? 1.084 8.972 10.682 1.00 96.69 83 TRP A O 1
ATOM 617 N N . GLY A 1 84 ? 0.347 9.206 8.581 1.00 95.00 84 GLY A N 1
ATOM 618 C CA . GLY A 1 84 ? 1.201 10.354 8.282 1.00 95.00 84 GLY A CA 1
ATOM 619 C C . GLY A 1 84 ? 0.790 11.072 7.005 1.00 95.00 84 GLY A C 1
ATOM 620 O O . GLY A 1 84 ? 0.065 10.538 6.181 1.00 95.00 84 GLY A O 1
ATOM 621 N N . ASN A 1 85 ? 1.217 12.322 6.849 1.00 93.00 85 ASN A N 1
ATOM 622 C CA . ASN A 1 85 ? 0.813 13.145 5.712 1.00 93.00 85 ASN A CA 1
ATOM 623 C C . ASN A 1 85 ? 1.905 13.144 4.639 1.00 93.00 85 ASN A C 1
ATOM 625 O O . ASN A 1 85 ? 3.042 13.517 4.929 1.00 93.00 85 ASN A O 1
ATOM 629 N N . ASN A 1 86 ? 1.533 12.869 3.389 1.00 94.00 86 ASN A N 1
ATOM 630 C CA . ASN A 1 86 ? 2.402 13.059 2.228 1.00 94.00 86 ASN A CA 1
ATOM 631 C C . ASN A 1 86 ? 2.523 14.560 1.889 1.00 94.00 86 ASN A C 1
ATOM 633 O O . ASN A 1 86 ? 1.842 15.080 1.006 1.00 94.00 86 ASN A O 1
ATOM 637 N N . THR A 1 87 ? 3.319 15.289 2.676 1.00 93.44 87 THR A N 1
ATOM 638 C CA . THR A 1 87 ? 3.384 16.763 2.657 1.00 93.44 87 THR A CA 1
ATOM 639 C C . THR A 1 87 ? 3.962 17.347 1.369 1.00 93.44 87 THR A C 1
ATOM 641 O O . THR A 1 87 ? 3.548 18.432 0.960 1.00 93.44 87 THR A O 1
ATOM 644 N N . ILE A 1 88 ? 4.905 16.650 0.734 1.00 93.12 88 ILE A N 1
ATOM 645 C CA . ILE A 1 88 ? 5.531 17.022 -0.535 1.00 93.12 88 ILE A CA 1
ATOM 646 C C . ILE A 1 88 ? 5.571 15.759 -1.409 1.00 93.12 88 ILE A C 1
ATOM 648 O O . ILE A 1 88 ? 6.508 14.964 -1.291 1.00 93.12 88 ILE A O 1
ATOM 652 N N . PRO A 1 89 ? 4.568 15.547 -2.280 1.00 92.19 89 PRO A N 1
ATOM 653 C CA . PRO A 1 89 ? 4.500 14.363 -3.130 1.00 92.19 89 PRO A CA 1
ATOM 654 C C . PRO A 1 89 ? 5.786 14.111 -3.927 1.00 92.19 89 PRO A C 1
ATOM 656 O O . PRO A 1 89 ? 6.306 15.010 -4.588 1.00 92.19 89 PRO A O 1
ATOM 659 N N . GLY A 1 90 ? 6.285 12.874 -3.874 1.00 89.75 90 GLY A N 1
ATOM 660 C CA . GLY A 1 90 ? 7.537 12.445 -4.505 1.00 89.75 90 GLY A CA 1
ATOM 661 C C . GLY A 1 90 ? 8.807 12.856 -3.755 1.00 89.75 90 GLY A C 1
ATOM 662 O O . GLY A 1 90 ? 9.903 12.654 -4.266 1.00 89.75 90 GLY A O 1
ATOM 663 N N . THR A 1 91 ? 8.689 13.454 -2.567 1.00 93.00 91 THR A N 1
ATOM 664 C CA . THR A 1 91 ? 9.832 13.842 -1.720 1.00 93.00 91 THR A CA 1
ATOM 665 C C . THR A 1 91 ? 9.632 13.454 -0.258 1.00 93.00 91 THR A C 1
ATOM 667 O O . THR A 1 91 ? 10.592 13.072 0.404 1.00 93.00 91 THR A O 1
ATOM 670 N N . THR A 1 92 ? 8.407 13.529 0.260 1.00 95.88 92 THR A N 1
ATOM 671 C CA . THR A 1 92 ? 8.079 12.983 1.578 1.00 95.88 92 THR A CA 1
ATOM 672 C C . THR A 1 92 ? 8.086 11.464 1.499 1.00 95.88 92 THR A C 1
ATOM 674 O O . THR A 1 92 ? 7.279 10.882 0.774 1.00 95.88 92 THR A O 1
ATOM 677 N N . ASP A 1 93 ? 8.996 10.841 2.244 1.00 97.62 93 ASP A N 1
ATOM 678 C CA . ASP A 1 93 ? 9.032 9.394 2.422 1.00 97.62 93 ASP A CA 1
ATOM 679 C C . ASP A 1 93 ? 7.792 8.935 3.197 1.00 97.62 93 ASP A C 1
ATOM 681 O O . ASP A 1 93 ? 7.543 9.402 4.306 1.00 97.62 93 ASP A O 1
ATOM 685 N N . MET A 1 94 ? 7.014 8.057 2.571 1.00 98.25 94 MET A N 1
ATOM 686 C CA . MET A 1 94 ? 5.756 7.508 3.077 1.00 98.25 94 MET A CA 1
ATOM 687 C C . MET A 1 94 ? 5.861 6.001 3.346 1.00 98.25 94 MET A C 1
ATOM 689 O O . MET A 1 94 ? 4.842 5.323 3.490 1.00 98.25 94 MET A O 1
ATOM 693 N N . THR A 1 95 ? 7.081 5.451 3.375 1.00 98.44 95 THR A N 1
ATOM 694 C CA . THR A 1 95 ? 7.301 4.005 3.518 1.00 98.44 95 THR A CA 1
ATOM 695 C C . THR A 1 95 ? 6.671 3.459 4.794 1.00 98.44 95 THR A C 1
ATOM 697 O O . THR A 1 95 ? 5.930 2.478 4.748 1.00 98.44 95 THR A O 1
ATOM 700 N N . ALA A 1 96 ? 6.922 4.112 5.932 1.00 98.06 96 ALA A N 1
ATOM 701 C CA . ALA A 1 96 ? 6.433 3.657 7.229 1.00 98.06 96 ALA A CA 1
ATOM 702 C C . ALA A 1 96 ? 4.903 3.740 7.325 1.00 98.06 96 ALA A C 1
ATOM 704 O O . ALA A 1 96 ? 4.267 2.849 7.879 1.00 98.06 96 ALA A O 1
ATOM 705 N N . GLU A 1 97 ? 4.301 4.783 6.761 1.00 98.38 97 GLU A N 1
ATOM 706 C CA . GLU A 1 97 ? 2.858 5.002 6.750 1.00 98.38 97 GLU A CA 1
ATOM 707 C C . GLU A 1 97 ? 2.127 3.978 5.878 1.00 98.38 97 GLU A C 1
ATOM 709 O O . GLU A 1 97 ? 1.095 3.442 6.288 1.00 98.38 97 GLU A O 1
ATOM 714 N N . ILE A 1 98 ? 2.660 3.684 4.687 1.00 98.50 98 ILE A N 1
ATOM 715 C CA . ILE A 1 98 ? 2.087 2.667 3.799 1.00 98.50 98 ILE A CA 1
ATOM 716 C C . ILE A 1 98 ? 2.237 1.281 4.433 1.00 98.50 98 ILE A C 1
ATOM 718 O O . ILE A 1 98 ? 1.267 0.521 4.456 1.00 98.50 98 ILE A O 1
ATOM 722 N N . GLN A 1 99 ? 3.405 0.970 5.005 1.00 98.25 99 GLN A N 1
ATOM 723 C CA . GLN A 1 99 ? 3.617 -0.302 5.697 1.00 98.25 99 GLN A CA 1
ATOM 724 C C . GLN A 1 99 ? 2.699 -0.440 6.917 1.00 98.25 99 GLN A C 1
ATOM 726 O O . GLN A 1 99 ? 2.079 -1.482 7.088 1.00 98.25 99 GLN A O 1
ATOM 731 N N . ALA A 1 100 ? 2.515 0.613 7.718 1.00 98.06 100 ALA A N 1
ATOM 732 C CA . ALA A 1 100 ? 1.602 0.581 8.860 1.00 98.06 100 ALA A CA 1
ATOM 733 C C . ALA A 1 100 ? 0.142 0.344 8.435 1.00 98.06 100 ALA A C 1
ATOM 735 O O . ALA A 1 100 ? -0.586 -0.397 9.099 1.00 98.06 100 ALA A O 1
ATOM 736 N N . ALA A 1 101 ? -0.279 0.919 7.304 1.00 97.62 101 ALA A N 1
ATOM 737 C CA . ALA A 1 101 ? -1.587 0.647 6.723 1.00 97.62 101 ALA A CA 1
ATOM 738 C C . ALA A 1 101 ? -1.734 -0.832 6.323 1.00 97.62 101 ALA A C 1
ATOM 740 O O . ALA A 1 101 ? -2.727 -1.460 6.695 1.00 97.62 101 ALA A O 1
ATOM 741 N N . ILE A 1 102 ? -0.738 -1.405 5.638 1.00 97.44 102 ILE A N 1
ATOM 742 C CA . ILE A 1 102 ? -0.691 -2.833 5.272 1.00 97.44 102 ILE A CA 1
ATOM 743 C C . ILE A 1 102 ? -0.742 -3.718 6.525 1.00 97.44 102 ILE A C 1
ATOM 745 O O . ILE A 1 102 ? -1.598 -4.600 6.630 1.00 97.44 102 ILE A O 1
ATOM 749 N N . ASP A 1 103 ? 0.123 -3.444 7.500 1.00 97.12 103 ASP A N 1
ATOM 750 C CA . ASP A 1 103 ? 0.255 -4.215 8.736 1.00 97.12 103 ASP A CA 1
ATOM 751 C C . ASP A 1 103 ? -1.042 -4.207 9.552 1.00 97.12 103 ASP A C 1
ATOM 753 O O . ASP A 1 103 ? -1.416 -5.228 10.137 1.00 97.12 103 ASP A O 1
ATOM 757 N N . SER A 1 104 ? -1.789 -3.098 9.521 1.00 97.31 104 SER A N 1
ATOM 758 C CA . SER A 1 104 ? -3.057 -2.973 10.243 1.00 97.31 104 SER A CA 1
ATOM 759 C C . SER A 1 104 ? -4.140 -3.949 9.782 1.00 97.31 104 SER A C 1
ATOM 761 O O . SER A 1 104 ? -5.034 -4.285 10.559 1.00 97.31 104 SER A O 1
ATOM 763 N N . ILE A 1 105 ? -4.053 -4.448 8.546 1.00 95.88 105 ILE A N 1
ATOM 764 C CA . ILE A 1 105 ? -4.992 -5.425 7.975 1.00 95.88 105 ILE A CA 1
ATOM 765 C C . ILE A 1 105 ? -4.328 -6.760 7.626 1.00 95.88 105 ILE A C 1
ATOM 767 O O . ILE A 1 105 ? -4.994 -7.646 7.088 1.00 95.88 105 ILE A O 1
ATOM 771 N N . LYS A 1 106 ? -3.045 -6.946 7.963 1.00 94.31 106 LYS A N 1
ATOM 772 C CA . LYS A 1 106 ? -2.221 -8.108 7.585 1.00 94.31 106 LYS A CA 1
ATOM 773 C C . LYS A 1 106 ? -2.904 -9.456 7.830 1.00 94.31 106 LYS A C 1
ATOM 775 O O . LYS A 1 106 ? -2.838 -10.341 6.974 1.00 94.31 106 LYS A O 1
ATOM 780 N N . SER A 1 107 ? -3.582 -9.595 8.972 1.00 93.44 107 SER A N 1
ATOM 781 C CA . SER A 1 107 ? -4.224 -10.847 9.398 1.00 93.44 107 SER A CA 1
ATOM 782 C C . SER A 1 107 ? -5.676 -11.008 8.952 1.00 93.44 107 SER A C 1
ATOM 784 O O . SER A 1 107 ? -6.147 -12.128 8.780 1.00 93.44 107 SER A O 1
ATOM 786 N N . ASN A 1 108 ? -6.398 -9.901 8.779 1.00 93.69 108 ASN A N 1
ATOM 787 C CA . ASN A 1 108 ? -7.848 -9.915 8.554 1.00 93.69 108 ASN A CA 1
ATOM 788 C C . ASN A 1 108 ? -8.235 -9.583 7.107 1.00 93.69 108 ASN A C 1
ATOM 790 O O . ASN A 1 108 ? -9.380 -9.794 6.703 1.00 93.69 108 ASN A O 1
ATOM 794 N N . GLY A 1 109 ? -7.271 -9.112 6.318 1.00 93.19 109 GLY A N 1
ATOM 795 C CA . GLY A 1 109 ? -7.475 -8.653 4.958 1.00 93.19 109 GLY A CA 1
ATOM 796 C C . GLY A 1 109 ? -8.223 -7.325 4.886 1.00 93.19 109 GLY A C 1
ATOM 797 O O . GLY A 1 109 ? -8.668 -6.760 5.885 1.00 93.19 109 GLY A O 1
ATOM 798 N N . GLY A 1 110 ? -8.358 -6.814 3.670 1.00 94.00 110 GLY A N 1
ATOM 799 C CA . GLY A 1 110 ? -9.000 -5.535 3.411 1.00 94.00 110 GLY A CA 1
ATOM 800 C C . GLY A 1 110 ? -8.438 -4.851 2.178 1.00 94.00 110 GLY A C 1
ATOM 801 O O . GLY A 1 110 ? -7.786 -5.468 1.328 1.00 94.00 110 GLY A O 1
ATOM 802 N N . LYS A 1 111 ? -8.715 -3.552 2.084 1.00 95.69 111 LYS A N 1
ATOM 803 C CA . LYS A 1 111 ? -8.256 -2.710 0.988 1.00 95.69 111 LYS A CA 1
ATOM 804 C C . LYS A 1 111 ? -7.457 -1.526 1.516 1.00 95.69 111 LYS A C 1
ATOM 806 O O . LYS A 1 111 ? -8.002 -0.719 2.265 1.00 95.69 111 LYS A O 1
ATOM 811 N N . ILE A 1 112 ? -6.221 -1.403 1.049 1.00 96.94 112 ILE A N 1
ATOM 812 C CA . ILE A 1 112 ? -5.439 -0.175 1.107 1.00 96.94 112 ILE A CA 1
ATOM 813 C C . ILE A 1 112 ? -5.828 0.691 -0.085 1.00 96.94 112 ILE A C 1
ATOM 815 O O . ILE A 1 112 ? -5.746 0.249 -1.234 1.00 96.94 112 ILE A O 1
ATOM 819 N N . SER A 1 113 ? -6.285 1.905 0.193 1.00 95.56 113 SER A N 1
ATOM 820 C CA . SER A 1 113 ? -6.644 2.896 -0.815 1.00 95.56 113 SER A CA 1
ATOM 821 C C . SER A 1 113 ? -5.570 3.978 -0.822 1.00 95.56 113 SER A C 1
ATOM 823 O O . SER A 1 113 ? -5.312 4.626 0.186 1.00 95.56 113 SER A O 1
ATOM 825 N N . LEU A 1 114 ? -4.900 4.135 -1.958 1.00 95.25 114 LEU A N 1
ATOM 826 C CA . LEU A 1 114 ? -3.914 5.182 -2.181 1.00 95.25 114 LEU A CA 1
ATOM 827 C C . LEU A 1 114 ? -4.586 6.326 -2.931 1.00 95.25 114 LEU A C 1
ATOM 829 O O . LEU A 1 114 ? -5.305 6.103 -3.906 1.00 95.25 114 LEU A O 1
ATOM 833 N N . LEU A 1 115 ? -4.346 7.558 -2.498 1.00 93.12 115 LEU A N 1
ATOM 834 C CA . LEU A 1 115 ? -4.863 8.741 -3.177 1.00 93.12 115 LEU A CA 1
ATOM 835 C C . LEU A 1 115 ? -4.109 8.986 -4.490 1.00 93.12 115 LEU A C 1
ATOM 837 O O . LEU A 1 115 ? -3.018 8.460 -4.727 1.00 93.12 115 LEU A O 1
ATOM 841 N N . ALA A 1 116 ? -4.675 9.842 -5.342 1.00 91.94 116 ALA A N 1
ATOM 842 C CA . ALA A 1 116 ? -3.962 10.395 -6.489 1.00 91.94 116 ALA A CA 1
ATOM 843 C C . ALA A 1 116 ? -2.825 11.310 -5.997 1.00 91.94 116 ALA A C 1
ATOM 845 O O . ALA A 1 116 ? -3.044 12.483 -5.690 1.00 91.94 116 ALA A O 1
ATOM 846 N N . SER A 1 117 ? -1.624 10.752 -5.855 1.00 92.00 117 SER A N 1
ATOM 847 C CA . SER A 1 117 ? -0.422 11.428 -5.365 1.00 92.00 117 SER A CA 1
ATOM 848 C C . SER A 1 117 ? 0.836 10.666 -5.798 1.00 92.00 117 SER A C 1
ATOM 850 O O . SER A 1 117 ? 0.751 9.562 -6.336 1.00 92.00 117 SER A O 1
ATOM 852 N N . ASN A 1 118 ? 2.009 11.252 -5.548 1.00 93.31 118 ASN A N 1
ATOM 853 C CA . ASN A 1 118 ? 3.294 10.563 -5.635 1.00 93.31 118 ASN A CA 1
ATOM 854 C C . ASN A 1 118 ? 3.792 10.222 -4.223 1.00 93.31 118 ASN A C 1
ATOM 856 O O . ASN A 1 118 ? 4.097 11.126 -3.443 1.00 93.31 118 ASN A O 1
ATOM 860 N N . TYR A 1 119 ? 3.867 8.938 -3.898 1.00 95.25 119 TYR A N 1
ATOM 861 C CA . TYR A 1 119 ? 4.396 8.424 -2.640 1.00 95.25 119 TYR A CA 1
ATOM 862 C C . TYR A 1 119 ? 5.850 8.009 -2.846 1.00 95.25 119 TYR A C 1
ATOM 864 O O . TYR A 1 119 ? 6.118 7.047 -3.562 1.00 95.25 119 TYR A O 1
ATOM 872 N N . LEU A 1 120 ? 6.790 8.730 -2.235 1.00 96.56 120 LEU A N 1
ATOM 873 C CA . LEU A 1 120 ? 8.177 8.276 -2.185 1.00 96.56 120 LEU A CA 1
ATOM 874 C C . LEU A 1 120 ? 8.280 7.123 -1.181 1.00 96.56 120 LEU A C 1
ATOM 876 O O . LEU A 1 120 ? 7.746 7.235 -0.078 1.00 96.56 120 LEU A O 1
ATOM 880 N N . ILE A 1 121 ? 8.985 6.057 -1.553 1.00 98.12 121 ILE A N 1
ATOM 881 C CA . ILE A 1 121 ? 9.398 4.994 -0.641 1.00 98.12 121 ILE A CA 1
ATOM 882 C C . ILE A 1 121 ? 10.922 4.841 -0.653 1.00 98.12 121 ILE A C 1
ATOM 884 O O . ILE A 1 121 ? 11.556 4.822 -1.709 1.00 98.12 121 ILE A O 1
ATOM 888 N N . SER A 1 122 ? 11.513 4.726 0.533 1.00 97.00 122 SER A N 1
ATOM 889 C CA . SER A 1 122 ? 12.955 4.584 0.763 1.00 97.00 122 SER A CA 1
ATOM 890 C C . SER A 1 122 ? 13.369 3.172 1.188 1.00 97.00 122 SER A C 1
ATOM 892 O O . SER A 1 122 ? 14.560 2.887 1.292 1.00 97.00 122 SER A O 1
ATOM 894 N N . SER A 1 123 ? 12.408 2.268 1.377 1.00 97.19 123 SER A N 1
ATOM 895 C CA . SER A 1 123 ? 12.624 0.822 1.484 1.00 97.19 123 SER A CA 1
ATOM 896 C C . SER A 1 123 ? 11.482 0.071 0.803 1.00 97.19 123 SER A C 1
ATOM 898 O O . SER A 1 123 ? 10.440 0.659 0.502 1.00 97.19 123 SER A O 1
ATOM 900 N N . LYS A 1 124 ? 11.666 -1.229 0.565 1.00 97.12 124 LYS A N 1
ATOM 901 C CA . LYS A 1 124 ? 10.604 -2.075 0.017 1.00 97.12 124 LYS A CA 1
ATOM 902 C C . LYS A 1 124 ? 9.355 -2.071 0.896 1.00 97.12 124 LYS A C 1
ATOM 904 O O . LYS A 1 124 ? 9.458 -2.026 2.124 1.00 97.12 124 LYS A O 1
ATOM 909 N N . LEU A 1 125 ? 8.192 -2.180 0.260 1.00 98.12 125 LEU A N 1
ATOM 910 C CA . LEU A 1 125 ? 6.932 -2.503 0.927 1.00 98.12 125 LEU A CA 1
ATOM 911 C C . LEU A 1 125 ? 6.778 -4.022 0.986 1.00 98.12 125 LEU A C 1
ATOM 913 O O . LEU A 1 125 ? 6.775 -4.683 -0.055 1.00 98.12 125 LEU A O 1
ATOM 917 N N . ASP A 1 126 ? 6.650 -4.567 2.193 1.00 96.19 126 ASP A N 1
ATOM 918 C CA . ASP A 1 126 ? 6.528 -6.006 2.415 1.00 96.19 126 ASP A CA 1
ATOM 919 C C . ASP A 1 126 ? 5.053 -6.404 2.539 1.00 96.19 126 ASP A C 1
ATOM 921 O O . ASP A 1 126 ? 4.339 -5.971 3.450 1.00 96.19 126 ASP A O 1
ATOM 925 N N . LEU A 1 127 ? 4.591 -7.228 1.596 1.00 94.69 127 LEU A N 1
ATOM 926 C CA . LEU A 1 127 ? 3.228 -7.747 1.535 1.00 94.69 127 LEU A CA 1
ATOM 927 C C . LEU A 1 127 ? 3.133 -9.196 2.039 1.00 94.69 127 LEU A C 1
ATOM 929 O O . LEU A 1 127 ? 2.373 -10.000 1.490 1.00 94.69 127 LEU A O 1
ATOM 933 N N . ASP A 1 128 ? 3.873 -9.547 3.088 1.00 91.50 128 ASP A N 1
ATOM 934 C CA . ASP A 1 128 ? 3.646 -10.758 3.881 1.00 91.50 128 ASP A CA 1
ATOM 935 C C . ASP A 1 128 ? 2.316 -10.651 4.646 1.00 91.50 128 ASP A C 1
ATOM 937 O O . ASP A 1 128 ? 2.235 -10.077 5.732 1.00 91.50 128 ASP A O 1
ATOM 941 N N . THR A 1 129 ? 1.242 -11.171 4.052 1.00 89.19 129 THR A N 1
ATOM 942 C CA . THR A 1 129 ? -0.119 -11.125 4.604 1.00 89.19 129 THR A CA 1
ATOM 943 C C . THR A 1 129 ? -0.750 -12.507 4.699 1.00 89.19 129 THR A C 1
ATOM 945 O O . THR A 1 129 ? -0.509 -13.385 3.868 1.00 89.19 129 THR A O 1
ATOM 948 N N . THR A 1 130 ? -1.591 -12.700 5.717 1.00 91.69 130 THR A N 1
ATOM 949 C CA . THR A 1 130 ? -2.374 -13.931 5.916 1.00 91.69 130 THR A CA 1
ATOM 950 C C . THR A 1 130 ? -3.866 -13.736 5.646 1.00 91.69 130 THR A C 1
ATOM 952 O O . THR A 1 130 ? -4.590 -14.727 5.554 1.00 91.69 130 THR A O 1
ATOM 955 N N . GLY A 1 131 ? -4.320 -12.491 5.466 1.00 89.56 131 GLY A N 1
ATOM 956 C CA . GLY A 1 131 ? -5.622 -12.137 4.897 1.00 89.56 131 GLY A CA 1
ATOM 957 C C . GLY A 1 131 ? -5.527 -11.705 3.428 1.00 89.56 131 GLY A C 1
ATOM 958 O O . GLY A 1 131 ? -4.443 -11.445 2.913 1.00 89.56 131 GLY A O 1
ATOM 959 N N . LEU A 1 132 ? -6.671 -11.612 2.737 1.00 92.62 132 LEU A N 1
ATOM 960 C CA . LEU A 1 132 ? -6.721 -11.068 1.372 1.00 92.62 132 LEU A CA 1
ATOM 961 C C . LEU A 1 132 ? -6.369 -9.580 1.395 1.00 92.62 132 LEU A C 1
ATOM 963 O O . LEU A 1 132 ? -7.081 -8.792 2.017 1.00 92.62 132 LEU A O 1
ATOM 967 N N . LEU A 1 133 ? -5.333 -9.189 0.659 1.00 94.88 133 LEU A N 1
ATOM 968 C CA . LEU A 1 133 ? -4.900 -7.800 0.544 1.00 94.88 133 LEU A CA 1
ATOM 969 C C . LEU A 1 133 ? -5.256 -7.241 -0.834 1.00 94.88 133 LEU A C 1
ATOM 971 O O . LEU A 1 133 ? -4.923 -7.831 -1.860 1.00 94.88 133 LEU A O 1
ATOM 975 N N . THR A 1 134 ? -5.900 -6.078 -0.865 1.00 96.81 134 THR A N 1
ATOM 976 C CA . THR A 1 134 ? -6.001 -5.248 -2.072 1.00 96.81 134 THR A CA 1
ATOM 977 C C . THR A 1 134 ? -5.263 -3.937 -1.849 1.00 96.81 134 THR A C 1
ATOM 979 O O . THR A 1 134 ? -5.553 -3.260 -0.872 1.00 96.81 134 THR A O 1
ATOM 982 N N . ILE A 1 135 ? -4.367 -3.553 -2.753 1.00 97.38 135 ILE A N 1
ATOM 983 C CA . ILE A 1 135 ? -3.803 -2.203 -2.834 1.00 97.38 135 ILE A CA 1
ATOM 984 C C . ILE A 1 135 ? -4.329 -1.565 -4.118 1.00 97.38 135 ILE A C 1
ATOM 986 O O . ILE A 1 135 ? -4.163 -2.108 -5.212 1.00 97.38 135 ILE A O 1
ATOM 990 N N . GLU A 1 136 ? -5.012 -0.435 -3.983 1.00 96.25 136 GLU A N 1
ATOM 991 C CA . GLU A 1 136 ? -5.669 0.251 -5.091 1.00 96.25 136 GLU A CA 1
ATOM 992 C C . GLU A 1 136 ? -5.304 1.733 -5.108 1.00 96.25 136 GLU A C 1
ATOM 994 O O . GLU A 1 136 ? -5.538 2.437 -4.129 1.00 96.25 136 GLU A O 1
ATOM 999 N N . GLY A 1 137 ? -4.771 2.201 -6.236 1.00 94.44 137 GLY A N 1
ATOM 1000 C CA . GLY A 1 137 ? -4.593 3.623 -6.517 1.00 94.44 137 GLY A CA 1
ATOM 1001 C C . GLY A 1 137 ? -5.791 4.262 -7.224 1.00 94.44 137 GLY A C 1
ATOM 1002 O O . GLY A 1 137 ? -6.733 3.592 -7.659 1.00 94.44 137 GLY A O 1
ATOM 1003 N N . GLN A 1 138 ? -5.745 5.584 -7.366 1.00 87.50 138 GLN A N 1
ATOM 1004 C CA . GLN A 1 138 ? -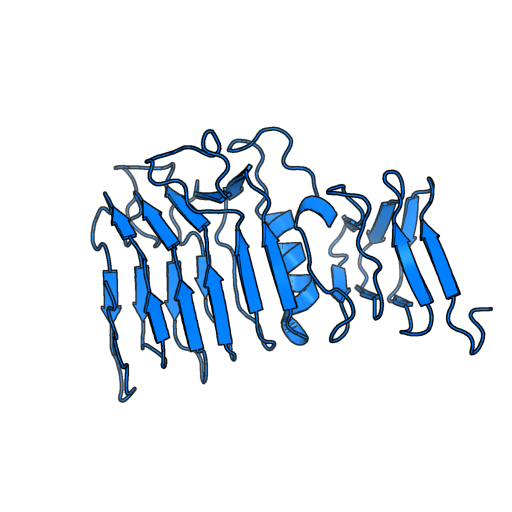6.688 6.381 -8.145 1.00 87.50 138 GLN A CA 1
ATOM 1005 C C . GLN A 1 138 ? -6.103 6.621 -9.543 1.00 87.50 138 GLN A C 1
ATOM 1007 O O . GLN A 1 138 ? -5.402 7.601 -9.743 1.00 87.50 138 GLN A O 1
ATOM 1012 N N . SER A 1 139 ? -6.416 5.752 -10.513 1.00 70.19 139 SER A N 1
ATOM 1013 C CA . SER A 1 139 ? -5.953 5.818 -11.917 1.00 70.19 139 SER A CA 1
ATOM 1014 C C . SER A 1 139 ? -4.442 5.607 -12.140 1.00 70.19 139 SER A C 1
ATOM 1016 O O . SER A 1 139 ? -3.602 5.999 -11.336 1.00 70.19 139 SER A O 1
ATOM 1018 N N . HIS A 1 140 ? -4.093 5.036 -13.298 1.00 62.56 140 HIS A N 1
ATOM 1019 C CA . HIS A 1 140 ? -2.721 5.007 -13.819 1.00 62.56 140 HIS A CA 1
ATOM 1020 C C . HIS A 1 140 ? -2.471 6.251 -14.684 1.00 62.56 140 HIS A C 1
ATOM 1022 O O . HIS A 1 140 ? -3.357 6.687 -15.428 1.00 62.56 140 HIS A O 1
ATOM 1028 N N . SER A 1 141 ? -1.287 6.852 -14.588 1.00 53.78 141 SER A N 1
ATOM 1029 C CA . SER A 1 141 ? -0.875 7.951 -15.454 1.00 53.78 141 SER A CA 1
ATOM 1030 C C . SER A 1 141 ? 0.008 7.364 -16.555 1.00 53.78 141 SER A C 1
ATOM 1032 O O . SER A 1 141 ? 1.085 6.840 -16.312 1.00 53.78 141 SER A O 1
ATOM 1034 N N . GLY A 1 142 ? -0.409 7.421 -17.820 1.00 53.03 142 GLY A N 1
ATOM 1035 C CA . GLY A 1 142 ? 0.376 6.849 -18.929 1.00 53.03 142 GLY A CA 1
ATOM 1036 C C . GLY A 1 142 ? 1.812 7.404 -19.098 1.00 53.03 142 GLY A C 1
ATOM 1037 O O . GLY A 1 142 ? 2.528 6.953 -19.990 1.00 53.03 142 GLY A O 1
ATOM 1038 N N . GLY A 1 143 ? 2.262 8.354 -18.267 1.00 49.16 143 GLY A N 1
ATOM 1039 C CA . GLY A 1 143 ? 3.551 9.053 -18.339 1.00 49.16 143 GLY A CA 1
ATOM 1040 C C . GLY A 1 143 ? 4.665 8.462 -17.464 1.00 49.16 143 GLY A C 1
ATOM 1041 O O . GLY A 1 143 ? 4.458 7.531 -16.696 1.00 49.16 143 GLY A O 1
ATOM 1042 N N . THR A 1 144 ? 5.886 8.966 -17.643 1.00 48.22 144 THR A N 1
ATOM 1043 C CA . THR A 1 144 ? 7.131 8.475 -17.016 1.00 48.22 144 THR A CA 1
ATOM 1044 C C . THR A 1 144 ? 7.420 9.061 -15.634 1.00 48.22 144 THR A C 1
ATOM 1046 O O . THR A 1 144 ? 8.331 8.594 -14.974 1.00 48.22 144 THR A O 1
ATOM 1049 N N . ALA A 1 145 ? 6.651 10.052 -15.184 1.00 53.66 145 ALA A N 1
ATOM 1050 C CA . ALA A 1 145 ? 6.643 10.575 -13.818 1.00 53.66 145 ALA A CA 1
ATOM 1051 C C . ALA A 1 145 ? 5.552 11.650 -13.745 1.00 53.66 145 ALA A C 1
ATOM 1053 O O . ALA A 1 145 ? 5.811 12.798 -14.103 1.00 53.66 145 ALA A O 1
ATOM 1054 N N . ALA A 1 146 ? 4.310 11.324 -13.372 1.00 47.62 146 ALA A N 1
ATOM 1055 C CA . ALA A 1 146 ? 3.300 12.377 -13.271 1.00 47.62 146 ALA A CA 1
ATOM 1056 C C . ALA A 1 146 ? 2.111 12.038 -12.364 1.00 47.62 146 ALA A C 1
ATOM 1058 O O . ALA A 1 146 ? 0.987 11.874 -12.837 1.00 47.62 146 ALA A O 1
ATOM 1059 N N . ALA A 1 147 ? 2.293 12.195 -11.048 1.00 50.88 147 ALA A N 1
ATOM 1060 C CA . ALA A 1 147 ? 1.169 12.580 -10.180 1.00 50.88 147 ALA A CA 1
ATOM 1061 C C . ALA A 1 147 ? 0.419 13.830 -10.710 1.00 50.88 147 ALA A C 1
ATOM 1063 O O . ALA A 1 147 ? -0.746 14.045 -10.393 1.00 50.88 147 ALA A O 1
ATOM 1064 N N . ALA A 1 148 ? 1.047 14.615 -11.599 1.00 49.91 148 ALA A N 1
ATOM 1065 C CA . ALA A 1 148 ? 0.441 15.734 -12.318 1.00 49.91 148 ALA A CA 1
ATOM 1066 C C . ALA A 1 148 ? -0.767 15.364 -13.209 1.00 49.91 148 ALA A C 1
ATOM 1068 O O . ALA A 1 148 ? -1.518 16.261 -13.584 1.00 49.91 148 ALA A O 1
ATOM 1069 N N . LEU A 1 149 ? -0.983 14.083 -13.539 1.00 54.62 149 LEU A N 1
ATOM 1070 C CA . LEU A 1 149 ? -2.141 13.628 -14.324 1.00 54.62 149 LEU A CA 1
ATOM 1071 C C . LEU A 1 149 ? -3.274 13.033 -13.466 1.00 54.62 149 LEU A C 1
ATOM 1073 O O . LEU A 1 149 ? -4.216 12.470 -14.017 1.00 54.62 149 LEU A O 1
ATOM 1077 N N . GLY A 1 150 ? -3.206 13.164 -12.135 1.00 71.50 150 GLY A N 1
ATOM 1078 C CA . GLY A 1 150 ? -4.256 12.685 -11.228 1.00 71.50 150 GLY A CA 1
ATOM 1079 C C . GLY A 1 150 ? -4.238 11.174 -10.974 1.00 71.50 150 GLY A C 1
ATOM 1080 O O . GLY A 1 150 ? -5.268 10.633 -10.587 1.00 71.50 150 GLY A O 1
ATOM 1081 N N . GLY A 1 151 ? -3.091 10.523 -11.210 1.00 87.88 151 GLY A N 1
ATOM 1082 C CA . GLY A 1 151 ? -2.834 9.106 -10.929 1.00 87.88 151 GLY A CA 1
ATOM 1083 C C . GLY A 1 151 ? -2.185 8.854 -9.561 1.00 87.88 151 GLY A C 1
ATOM 1084 O O . GLY A 1 151 ? -1.687 9.788 -8.925 1.00 87.88 151 GLY A O 1
ATOM 1085 N N . THR A 1 152 ? -2.122 7.589 -9.139 1.00 92.88 152 THR A N 1
ATOM 1086 C CA . THR A 1 152 ? -1.281 7.151 -8.009 1.00 92.88 152 THR A CA 1
ATOM 1087 C C . THR A 1 152 ? 0.077 6.663 -8.507 1.00 92.88 152 THR A C 1
ATOM 1089 O O . THR A 1 152 ? 0.150 5.746 -9.324 1.00 92.88 152 THR A O 1
ATOM 1092 N N . VAL A 1 153 ? 1.153 7.234 -7.962 1.00 93.38 153 VAL A N 1
ATOM 1093 C CA . VAL A 1 153 ? 2.538 6.841 -8.250 1.00 93.38 153 VAL A CA 1
ATOM 1094 C C . VAL A 1 153 ? 3.242 6.435 -6.957 1.00 93.38 153 VAL A C 1
ATOM 1096 O O . VAL A 1 153 ? 3.179 7.166 -5.970 1.00 93.38 153 VAL A O 1
ATOM 1099 N N . ILE A 1 154 ? 3.943 5.305 -6.973 1.00 95.25 154 ILE A N 1
ATOM 1100 C CA . ILE A 1 154 ? 4.935 4.919 -5.966 1.00 95.25 154 ILE A CA 1
ATOM 1101 C C . ILE A 1 154 ? 6.317 5.154 -6.578 1.00 95.25 154 ILE A C 1
ATOM 1103 O O . ILE A 1 154 ? 6.683 4.508 -7.559 1.00 95.25 154 ILE A O 1
ATOM 1107 N N . THR A 1 155 ? 7.076 6.093 -6.020 1.00 94.94 155 THR A N 1
ATOM 1108 C CA . THR A 1 155 ? 8.463 6.353 -6.416 1.00 94.94 155 THR A CA 1
ATOM 1109 C C . THR A 1 155 ? 9.399 5.592 -5.492 1.00 94.94 155 THR A C 1
ATOM 1111 O O . THR A 1 155 ? 9.483 5.906 -4.310 1.00 94.94 155 THR A O 1
ATOM 1114 N N . ASN A 1 156 ? 10.125 4.622 -6.030 1.00 95.50 156 ASN A N 1
ATOM 1115 C CA . ASN A 1 156 ? 11.167 3.901 -5.321 1.00 95.50 156 ASN A CA 1
ATOM 1116 C C . ASN A 1 156 ? 12.483 4.693 -5.357 1.00 95.50 156 ASN A C 1
ATOM 1118 O O . ASN A 1 156 ? 12.941 5.090 -6.431 1.00 95.50 156 ASN A O 1
ATOM 1122 N N . SER A 1 157 ? 13.095 4.939 -4.200 1.00 94.19 157 SER A N 1
ATOM 1123 C CA . SER A 1 157 ? 14.424 5.559 -4.085 1.00 94.19 157 SER A CA 1
ATOM 1124 C C . SER A 1 157 ? 15.474 4.661 -3.437 1.00 94.19 157 SER A C 1
ATOM 1126 O O . SER A 1 157 ? 16.506 5.162 -2.990 1.00 94.19 157 SER A O 1
ATOM 1128 N N . ASN A 1 158 ? 15.216 3.355 -3.352 1.00 89.94 158 ASN A N 1
ATOM 1129 C CA . ASN A 1 158 ? 16.158 2.358 -2.848 1.00 89.94 158 ASN A CA 1
ATOM 1130 C C . ASN A 1 158 ? 16.560 1.354 -3.938 1.00 89.94 158 ASN A C 1
ATOM 1132 O O . ASN A 1 158 ? 15.798 1.114 -4.874 1.00 89.94 158 ASN A O 1
ATOM 1136 N N . ASP A 1 159 ? 17.770 0.799 -3.829 1.00 90.88 159 ASP A N 1
ATOM 1137 C CA . ASP A 1 159 ? 18.329 -0.198 -4.763 1.00 90.88 159 ASP A CA 1
ATOM 1138 C C . ASP A 1 159 ? 17.850 -1.618 -4.388 1.00 90.88 159 ASP A C 1
ATOM 1140 O O . ASP A 1 159 ? 18.638 -2.546 -4.288 1.00 90.88 159 ASP A O 1
ATOM 1144 N N . ASP A 1 160 ? 16.556 -1.763 -4.087 1.00 94.38 160 ASP A N 1
ATOM 1145 C CA . ASP A 1 160 ? 15.859 -3.018 -3.768 1.00 94.38 160 ASP A CA 1
ATOM 1146 C C . ASP A 1 160 ? 14.487 -3.020 -4.485 1.00 94.38 160 ASP A C 1
ATOM 1148 O O . ASP A 1 160 ? 14.152 -2.109 -5.266 1.00 94.38 160 ASP A O 1
ATOM 1152 N N . ASP A 1 161 ? 13.700 -4.073 -4.271 1.00 96.50 161 ASP A N 1
ATOM 1153 C CA . ASP A 1 161 ? 12.328 -4.198 -4.746 1.00 96.50 161 ASP A CA 1
ATOM 1154 C C . ASP A 1 161 ? 11.450 -3.043 -4.226 1.00 96.50 161 ASP A C 1
ATOM 1156 O O . ASP A 1 161 ? 11.504 -2.685 -3.052 1.00 96.50 161 ASP A O 1
ATOM 1160 N N . ALA A 1 162 ? 10.579 -2.469 -5.059 1.00 97.31 162 ALA A N 1
ATOM 1161 C CA . A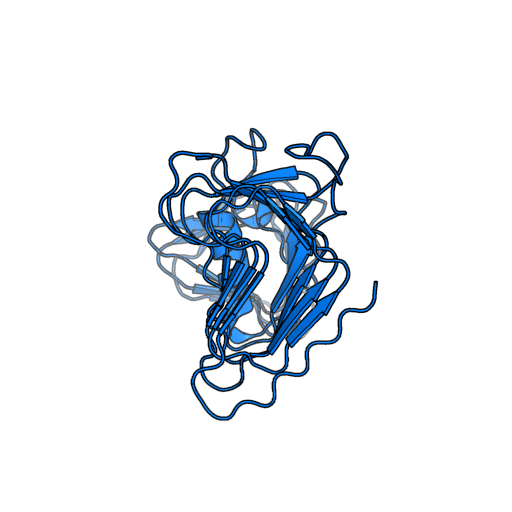LA A 1 162 ? 9.621 -1.469 -4.576 1.00 97.31 162 ALA A CA 1
ATOM 1162 C C . ALA A 1 162 ? 8.492 -2.134 -3.768 1.00 97.31 162 ALA A C 1
ATOM 1164 O O . ALA A 1 162 ? 8.167 -1.712 -2.657 1.00 97.31 162 ALA A O 1
ATOM 1165 N N . ILE A 1 163 ? 7.911 -3.202 -4.321 1.00 97.44 163 ILE A N 1
ATOM 1166 C CA . ILE A 1 163 ? 6.895 -4.031 -3.667 1.00 97.44 163 ILE A CA 1
ATOM 1167 C C . ILE A 1 163 ? 7.364 -5.480 -3.682 1.00 97.44 163 ILE A C 1
ATOM 1169 O O . ILE A 1 163 ? 7.552 -6.061 -4.752 1.00 97.44 163 ILE A O 1
ATOM 1173 N N . TYR A 1 164 ? 7.475 -6.072 -2.497 1.00 95.69 164 TYR A N 1
ATOM 1174 C CA . TYR A 1 164 ? 7.830 -7.472 -2.312 1.00 95.69 164 TYR A CA 1
ATOM 1175 C C . TYR A 1 164 ? 6.632 -8.253 -1.767 1.00 95.69 164 TYR A C 1
ATOM 1177 O O . TYR A 1 164 ? 6.037 -7.890 -0.755 1.00 95.69 164 TYR A O 1
ATOM 1185 N N . ILE A 1 165 ? 6.247 -9.325 -2.455 1.00 93.31 165 ILE A N 1
ATOM 1186 C CA . ILE A 1 165 ? 5.060 -10.121 -2.146 1.00 93.31 165 ILE A CA 1
ATOM 1187 C C . ILE A 1 165 ? 5.488 -11.517 -1.716 1.00 93.31 165 ILE A C 1
ATOM 1189 O O . ILE A 1 165 ? 5.897 -12.328 -2.547 1.00 93.31 165 ILE A O 1
ATOM 1193 N N . GLN A 1 166 ? 5.291 -11.806 -0.430 1.00 88.25 166 GLN A N 1
ATOM 1194 C CA . GLN A 1 166 ? 5.453 -13.133 0.164 1.00 88.25 166 GLN A CA 1
ATOM 1195 C C . GLN A 1 166 ? 4.215 -13.499 1.003 1.00 88.25 166 GLN A C 1
ATOM 1197 O O . GLN A 1 166 ? 4.295 -13.845 2.173 1.00 88.25 166 GLN A O 1
ATOM 1202 N N . SER A 1 167 ? 3.028 -13.366 0.406 1.00 77.25 167 SER A N 1
ATOM 1203 C CA . SER A 1 167 ? 1.744 -13.610 1.080 1.00 77.25 167 SER A CA 1
ATOM 1204 C C . SER A 1 167 ? 1.350 -15.087 1.063 1.00 77.25 167 SER A C 1
ATOM 1206 O O . SER A 1 167 ? 1.570 -15.786 0.075 1.00 77.25 167 SER A O 1
ATOM 1208 N N . LEU A 1 168 ? 0.653 -15.552 2.102 1.00 76.94 168 LEU A N 1
ATOM 1209 C CA . LEU A 1 168 ? 0.021 -16.879 2.119 1.00 76.94 168 LEU A CA 1
ATOM 1210 C C . LEU A 1 168 ? -1.363 -16.894 1.446 1.00 76.94 168 LEU A C 1
ATOM 1212 O O . LEU A 1 168 ? -2.021 -17.937 1.415 1.00 76.94 168 LEU A O 1
ATOM 1216 N N . GLN A 1 169 ? -1.821 -15.748 0.936 1.00 86.56 169 GLN A N 1
ATOM 1217 C CA . GLN A 1 169 ? -3.154 -15.543 0.377 1.00 86.56 169 GLN A CA 1
ATOM 1218 C C . GLN A 1 169 ? -3.124 -14.781 -0.955 1.00 86.56 169 GLN A C 1
ATOM 1220 O O . GLN A 1 169 ? -2.086 -14.568 -1.586 1.00 86.56 169 GLN A O 1
ATOM 1225 N N . LYS A 1 170 ? -4.321 -14.402 -1.416 1.00 90.56 170 LYS A N 1
ATOM 1226 C CA . LYS A 1 170 ? -4.513 -13.560 -2.588 1.00 90.56 170 LYS A CA 1
ATOM 1227 C C . LYS A 1 170 ? -4.113 -12.109 -2.301 1.00 90.56 170 LYS A C 1
ATOM 1229 O O . LYS A 1 170 ? -4.685 -11.477 -1.415 1.00 90.56 170 LYS A O 1
ATOM 1234 N N . VAL A 1 171 ? -3.223 -11.576 -3.133 1.00 93.50 171 VAL A N 1
ATOM 1235 C CA . VAL A 1 171 ? -2.850 -10.160 -3.198 1.00 93.50 171 VAL A CA 1
ATOM 1236 C C . VAL A 1 171 ? -3.325 -9.579 -4.526 1.00 93.50 171 VAL A C 1
ATOM 1238 O O . VAL A 1 171 ? -3.119 -10.166 -5.589 1.00 93.50 171 VAL A O 1
ATOM 1241 N N . ILE A 1 172 ? -3.993 -8.432 -4.459 1.00 95.31 172 ILE A N 1
ATOM 1242 C CA . ILE A 1 172 ? -4.496 -7.681 -5.608 1.00 95.31 172 ILE A CA 1
ATOM 1243 C C . ILE A 1 172 ? -3.812 -6.316 -5.606 1.00 95.31 172 ILE A C 1
ATOM 1245 O O . ILE A 1 172 ? -3.924 -5.590 -4.624 1.00 95.31 172 ILE A O 1
ATOM 1249 N N . ILE A 1 173 ? -3.145 -5.946 -6.696 1.00 95.81 173 ILE A N 1
ATOM 1250 C CA . ILE A 1 173 ? -2.564 -4.610 -6.882 1.00 95.81 173 ILE A CA 1
ATOM 1251 C C . ILE A 1 173 ? -3.137 -4.026 -8.165 1.00 95.81 173 ILE A C 1
ATOM 1253 O O . ILE A 1 173 ? -3.073 -4.671 -9.216 1.00 95.81 173 ILE A O 1
ATOM 1257 N N . LYS A 1 174 ? -3.713 -2.823 -8.085 1.00 95.50 174 LYS A N 1
ATOM 1258 C CA . LYS A 1 174 ? -4.332 -2.197 -9.254 1.00 95.50 174 LYS A CA 1
ATOM 1259 C C . LYS A 1 174 ? -4.272 -0.679 -9.298 1.00 95.50 174 LYS A C 1
ATOM 1261 O O . LYS A 1 174 ? -4.303 -0.029 -8.256 1.00 95.50 174 LYS A O 1
ATOM 1266 N N . ASN A 1 175 ? -4.286 -0.139 -10.519 1.00 94.12 175 ASN A N 1
ATOM 1267 C CA . ASN A 1 175 ? -4.359 1.298 -10.817 1.00 94.12 175 ASN A CA 1
ATOM 1268 C C . ASN A 1 175 ? -3.209 2.116 -10.200 1.00 94.12 175 ASN A C 1
ATOM 1270 O O . ASN A 1 175 ? -3.454 3.157 -9.592 1.00 94.12 175 ASN A O 1
ATOM 1274 N N . ILE A 1 176 ? -1.973 1.621 -10.302 1.00 93.56 176 ILE A N 1
ATOM 1275 C CA . ILE A 1 176 ? -0.782 2.248 -9.705 1.00 93.56 176 ILE A CA 1
ATOM 1276 C C . ILE A 1 176 ? 0.361 2.255 -10.721 1.00 93.56 176 ILE A C 1
ATOM 1278 O O . ILE A 1 176 ? 0.605 1.252 -11.397 1.00 93.56 176 ILE A O 1
ATOM 1282 N N . ASP A 1 177 ? 1.095 3.363 -10.773 1.00 92.75 177 ASP A N 1
ATOM 1283 C CA . ASP A 1 177 ? 2.397 3.432 -11.430 1.00 92.75 177 ASP A CA 1
ATOM 1284 C C . ASP A 1 177 ? 3.513 3.266 -10.393 1.00 92.75 177 ASP A C 1
ATOM 1286 O O . ASP A 1 177 ? 3.468 3.853 -9.314 1.00 92.75 177 ASP A O 1
ATOM 1290 N N . ILE A 1 178 ? 4.538 2.493 -10.726 1.00 94.12 178 ILE A N 1
ATOM 1291 C CA . ILE A 1 178 ? 5.715 2.260 -9.892 1.00 94.12 178 ILE A CA 1
ATOM 1292 C C . ILE A 1 178 ? 6.929 2.733 -10.683 1.00 94.12 178 ILE A C 1
ATOM 1294 O O . ILE A 1 178 ? 7.218 2.228 -11.771 1.00 94.12 178 ILE A O 1
ATOM 1298 N N . PHE A 1 179 ? 7.617 3.734 -10.153 1.00 92.19 179 PHE A N 1
ATOM 1299 C CA . PHE A 1 179 ? 8.705 4.436 -10.821 1.00 92.19 179 PHE A CA 1
ATOM 1300 C C . PHE A 1 179 ? 9.984 4.333 -10.003 1.00 92.19 179 PHE A C 1
ATOM 1302 O O . PHE A 1 179 ? 9.962 4.561 -8.798 1.00 92.19 179 PHE A O 1
ATOM 1309 N N . ASP A 1 180 ? 11.096 4.017 -10.653 1.00 91.38 180 ASP A N 1
ATOM 1310 C CA . ASP A 1 180 ? 12.407 4.083 -10.022 1.00 91.38 180 ASP A CA 1
ATOM 1311 C C . ASP A 1 180 ? 13.043 5.468 -10.191 1.00 91.38 180 ASP A C 1
ATOM 1313 O O . ASP A 1 180 ? 13.218 5.953 -11.308 1.00 91.38 180 ASP A O 1
ATOM 1317 N N . SER A 1 181 ? 13.448 6.077 -9.079 1.00 89.69 181 SER A N 1
ATOM 1318 C CA . SER A 1 181 ? 14.177 7.349 -9.071 1.00 89.69 181 SER A CA 1
ATOM 1319 C C . SER A 1 181 ? 15.702 7.206 -9.118 1.00 89.69 181 SER A C 1
ATOM 1321 O O . SER A 1 181 ? 16.385 8.212 -9.322 1.00 89.69 181 SER A O 1
ATOM 1323 N N . ILE A 1 182 ? 16.248 5.992 -8.969 1.00 86.19 182 ILE A N 1
ATOM 1324 C CA . ILE A 1 182 ? 17.693 5.724 -9.073 1.00 86.19 182 ILE A CA 1
ATOM 1325 C C . ILE A 1 182 ? 18.144 5.766 -10.537 1.00 86.19 182 ILE A C 1
ATOM 1327 O O . ILE A 1 182 ? 19.177 6.359 -10.864 1.00 86.19 182 ILE A O 1
ATOM 1331 N N . GLY A 1 183 ? 17.354 5.176 -11.434 1.00 81.19 183 GLY A N 1
ATOM 1332 C CA . GLY A 1 183 ? 17.606 5.188 -12.869 1.00 81.19 183 GLY A CA 1
ATOM 1333 C C . GLY A 1 183 ? 18.764 4.272 -13.270 1.00 81.19 183 GLY A C 1
ATOM 1334 O O . GLY A 1 183 ? 18.959 3.198 -12.713 1.00 81.19 183 GLY A O 1
ATOM 1335 N N . ALA A 1 184 ? 19.565 4.689 -14.256 1.00 78.44 184 ALA A N 1
ATOM 1336 C CA . ALA A 1 184 ? 20.546 3.823 -14.928 1.00 78.44 184 ALA A CA 1
ATOM 1337 C C . ALA A 1 184 ? 21.698 3.286 -14.043 1.00 78.44 184 ALA A C 1
ATOM 1339 O O . ALA A 1 184 ? 22.502 2.492 -14.525 1.00 78.44 184 ALA A O 1
ATOM 1340 N N . GLY A 1 185 ? 21.813 3.736 -12.789 1.00 81.94 185 GLY A N 1
ATOM 1341 C CA . GLY A 1 185 ? 22.789 3.227 -11.819 1.00 81.94 185 GLY A CA 1
ATOM 1342 C C . GLY A 1 185 ? 22.329 2.000 -11.026 1.00 81.94 185 GLY A C 1
ATOM 1343 O O . GLY A 1 185 ? 23.148 1.430 -10.311 1.00 81.94 185 GLY A O 1
ATOM 1344 N N . ARG A 1 186 ? 21.052 1.612 -11.134 1.00 86.38 186 ARG A N 1
ATOM 1345 C CA . ARG A 1 186 ? 20.462 0.479 -10.412 1.00 86.38 186 ARG A CA 1
ATOM 1346 C C . ARG A 1 186 ? 21.090 -0.841 -10.863 1.00 86.38 186 ARG A C 1
ATOM 1348 O O . ARG A 1 186 ? 21.307 -1.054 -12.059 1.00 86.38 186 ARG A O 1
ATOM 1355 N N . THR A 1 187 ? 21.365 -1.726 -9.906 1.00 87.75 187 THR A N 1
ATOM 1356 C CA . THR A 1 187 ? 21.986 -3.036 -10.185 1.00 87.75 187 THR A CA 1
ATOM 1357 C C . THR A 1 187 ? 21.102 -4.225 -9.831 1.00 87.75 187 THR A C 1
ATOM 1359 O O . THR A 1 187 ? 21.363 -5.332 -10.304 1.00 87.75 187 THR A O 1
ATOM 1362 N N . GLU A 1 188 ? 20.034 -3.997 -9.063 1.00 91.88 188 GLU A N 1
ATOM 1363 C CA . GLU A 1 188 ? 19.059 -5.015 -8.679 1.00 91.88 188 GLU A CA 1
ATOM 1364 C C . GLU A 1 188 ? 17.671 -4.415 -8.352 1.00 91.88 188 GLU A C 1
ATOM 1366 O O . GLU A 1 188 ? 17.403 -3.226 -8.557 1.00 91.88 188 GLU A O 1
ATOM 1371 N N . GLY A 1 189 ? 16.749 -5.265 -7.894 1.00 93.88 189 GLY A N 1
ATOM 1372 C CA . GLY A 1 189 ? 15.414 -4.868 -7.446 1.00 93.88 189 GLY A CA 1
ATOM 1373 C C . GLY A 1 189 ? 14.373 -4.720 -8.560 1.00 93.88 189 GLY A C 1
ATOM 1374 O O . GLY A 1 189 ? 14.616 -4.153 -9.631 1.00 93.88 189 GLY A O 1
ATOM 1375 N N . ALA A 1 190 ? 13.174 -5.222 -8.293 1.00 95.75 190 ALA A N 1
ATOM 1376 C CA . ALA A 1 190 ? 12.033 -5.152 -9.185 1.00 95.75 190 ALA A CA 1
ATOM 1377 C C . ALA A 1 190 ? 11.021 -4.076 -8.771 1.00 95.75 190 ALA A C 1
ATOM 1379 O O . ALA A 1 190 ? 10.916 -3.713 -7.602 1.00 95.75 190 ALA A O 1
ATOM 1380 N N . GLY A 1 191 ? 10.199 -3.591 -9.704 1.00 96.50 191 GLY A N 1
ATOM 1381 C CA . GLY A 1 191 ? 9.048 -2.768 -9.305 1.00 96.50 191 GLY A CA 1
ATOM 1382 C C . GLY A 1 191 ? 8.019 -3.588 -8.530 1.00 96.50 191 GLY A C 1
ATOM 1383 O O . GLY A 1 191 ? 7.514 -3.157 -7.497 1.00 96.50 191 GLY A O 1
ATOM 1384 N N . ILE A 1 192 ? 7.744 -4.807 -8.993 1.00 96.06 192 ILE A N 1
ATOM 1385 C CA . ILE A 1 192 ? 6.995 -5.802 -8.221 1.00 96.06 192 ILE A CA 1
ATOM 1386 C C . ILE A 1 192 ? 7.754 -7.114 -8.260 1.00 96.06 192 ILE A C 1
ATOM 1388 O O . ILE A 1 192 ? 7.928 -7.690 -9.334 1.00 96.06 192 ILE A O 1
ATOM 1392 N N . HIS A 1 193 ? 8.121 -7.609 -7.086 1.00 94.81 193 HIS A N 1
ATOM 1393 C CA . HIS A 1 193 ? 8.671 -8.937 -6.898 1.00 94.81 193 HIS A CA 1
ATOM 1394 C C . HIS A 1 193 ? 7.672 -9.796 -6.130 1.00 94.81 193 HIS A C 1
ATOM 1396 O O . HIS A 1 193 ? 7.356 -9.515 -4.980 1.00 94.81 193 HIS A O 1
ATOM 1402 N N . ALA A 1 194 ? 7.158 -10.851 -6.753 1.00 91.50 194 ALA A N 1
ATOM 1403 C CA . ALA A 1 194 ? 6.346 -11.845 -6.074 1.00 91.50 194 ALA A CA 1
ATOM 1404 C C . ALA A 1 194 ? 7.074 -13.181 -6.015 1.00 91.50 194 ALA A C 1
ATOM 1406 O O . ALA A 1 194 ? 7.390 -13.758 -7.055 1.00 91.50 194 ALA A O 1
ATOM 1407 N N . VAL A 1 195 ? 7.260 -13.691 -4.801 1.00 87.69 195 VAL A N 1
ATOM 1408 C CA . VAL A 1 195 ? 7.823 -15.014 -4.547 1.00 87.69 195 VAL A CA 1
ATOM 1409 C C . VAL A 1 195 ? 6.723 -15.880 -3.961 1.00 87.69 195 VAL A C 1
ATOM 1411 O O . VAL A 1 195 ? 6.096 -15.527 -2.962 1.00 87.69 195 VAL A O 1
ATOM 1414 N N . ARG A 1 196 ? 6.464 -17.039 -4.569 1.00 77.38 196 ARG A N 1
ATOM 1415 C CA . ARG A 1 196 ? 5.492 -17.969 -3.993 1.00 77.38 196 ARG A CA 1
ATOM 1416 C C . ARG A 1 196 ? 6.008 -18.569 -2.690 1.00 77.38 196 ARG A C 1
ATOM 1418 O O . ARG A 1 196 ? 6.962 -19.352 -2.691 1.00 77.38 196 ARG A O 1
ATOM 1425 N N . ASP A 1 197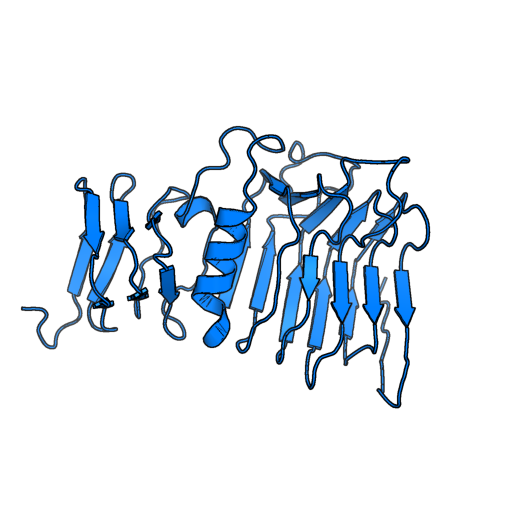 ? 5.241 -18.331 -1.634 1.00 71.50 197 ASP A N 1
ATOM 1426 C CA . ASP A 1 197 ? 5.302 -19.058 -0.373 1.00 71.50 197 ASP A CA 1
ATOM 1427 C C . ASP A 1 197 ? 3.9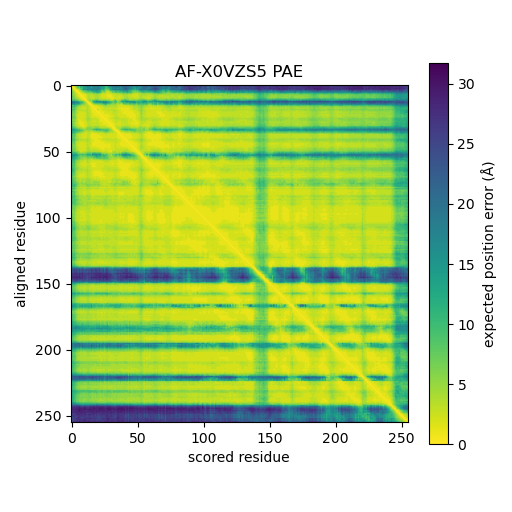33 -19.716 -0.114 1.00 71.50 197 ASP A C 1
ATOM 1429 O O . ASP A 1 197 ? 2.911 -19.063 0.094 1.00 71.50 197 ASP A O 1
ATOM 1433 N N . GLY A 1 198 ? 3.856 -21.042 -0.252 1.00 71.62 198 GLY A N 1
ATOM 1434 C CA . GLY A 1 198 ? 2.594 -21.778 -0.111 1.00 71.62 198 GLY A CA 1
ATOM 1435 C C . GLY A 1 198 ? 1.547 -21.497 -1.210 1.00 71.62 198 GLY A C 1
ATOM 1436 O O . GLY A 1 198 ? 1.698 -21.958 -2.350 1.00 71.62 198 GLY A O 1
ATOM 1437 N N . ASN A 1 199 ? 0.451 -20.821 -0.837 1.00 73.62 199 ASN A N 1
ATOM 1438 C CA . ASN A 1 199 ? -0.774 -20.603 -1.632 1.00 73.62 199 ASN A CA 1
ATOM 1439 C C . ASN A 1 199 ? -0.967 -19.143 -2.088 1.00 73.62 199 ASN A C 1
ATOM 1441 O O . ASN A 1 199 ? -2.096 -18.752 -2.391 1.00 73.62 199 ASN A O 1
ATOM 1445 N N . THR A 1 200 ? 0.105 -18.343 -2.138 1.00 78.88 200 THR A N 1
ATOM 1446 C CA . THR A 1 200 ? 0.084 -16.980 -2.698 1.00 78.88 200 THR A CA 1
ATOM 1447 C C . THR A 1 200 ? -0.706 -16.957 -4.006 1.00 78.88 200 THR A C 1
ATOM 1449 O O . THR A 1 200 ? -0.558 -17.880 -4.788 1.00 78.88 200 THR A O 1
ATOM 1452 N N . VAL A 1 201 ? -1.533 -15.951 -4.279 1.00 86.00 201 VAL A N 1
ATOM 1453 C CA . VAL A 1 201 ? -2.185 -15.728 -5.591 1.00 86.00 201 VAL A CA 1
ATOM 1454 C C . VAL A 1 201 ? -2.028 -14.252 -5.906 1.00 86.00 201 VAL A C 1
ATOM 1456 O O . VAL A 1 201 ? -2.409 -13.428 -5.081 1.00 86.00 201 VAL A O 1
ATOM 1459 N N . VAL A 1 202 ? -1.497 -13.890 -7.073 1.00 89.38 202 VAL A N 1
ATOM 1460 C CA . VAL A 1 202 ? -1.235 -12.478 -7.395 1.00 89.38 202 VAL A CA 1
ATOM 1461 C C . VAL A 1 202 ? -2.120 -12.021 -8.547 1.00 89.38 202 VAL A C 1
ATOM 1463 O O . VAL A 1 202 ? -2.107 -12.602 -9.629 1.00 89.38 202 VAL A O 1
ATOM 1466 N N . HIS A 1 203 ? -2.899 -10.966 -8.327 1.00 92.75 203 HIS A N 1
ATOM 1467 C CA . HIS A 1 203 ? -3.677 -10.298 -9.369 1.00 92.75 203 HIS A CA 1
ATOM 1468 C C . HIS A 1 203 ? -3.143 -8.885 -9.563 1.00 92.75 203 HIS A C 1
ATOM 1470 O O . HIS A 1 203 ? -3.281 -8.044 -8.678 1.00 92.75 203 HIS A O 1
ATOM 1476 N N . LEU A 1 204 ? -2.548 -8.636 -10.721 1.00 93.19 204 LEU A N 1
ATOM 1477 C CA . LEU A 1 204 ? -2.084 -7.326 -11.149 1.00 93.19 204 LEU A CA 1
ATOM 1478 C C . LEU A 1 204 ? -3.015 -6.818 -12.247 1.00 93.19 204 LEU A C 1
ATOM 1480 O O . LEU A 1 204 ? -3.261 -7.506 -13.243 1.00 93.19 204 LEU A O 1
ATOM 1484 N N . GLU A 1 205 ? -3.541 -5.617 -12.062 1.00 93.19 205 GLU A N 1
ATOM 1485 C CA . GLU A 1 205 ? -4.468 -5.013 -13.011 1.00 93.19 205 GLU A CA 1
ATOM 1486 C C . GLU A 1 205 ? -4.163 -3.538 -13.192 1.00 93.19 205 GLU A C 1
ATOM 1488 O O . GLU A 1 205 ? -4.199 -2.774 -12.234 1.00 93.19 205 GLU A O 1
ATOM 1493 N N . ASN A 1 206 ? -3.897 -3.118 -14.425 1.00 91.88 206 ASN A N 1
ATOM 1494 C CA . ASN A 1 206 ? -3.651 -1.712 -14.725 1.00 91.88 206 ASN A CA 1
ATOM 1495 C C . ASN A 1 206 ? -2.491 -1.126 -13.893 1.00 91.88 206 ASN A C 1
ATOM 1497 O O . ASN A 1 206 ? -2.629 -0.113 -13.204 1.00 91.88 206 ASN A O 1
ATOM 1501 N N . VAL A 1 207 ? -1.362 -1.839 -13.904 1.00 93.31 207 VAL A N 1
ATOM 1502 C CA . VAL A 1 207 ? -0.137 -1.466 -13.184 1.00 93.31 207 VAL A CA 1
ATOM 1503 C C . VAL A 1 207 ? 0.964 -1.150 -14.184 1.00 93.31 207 VAL A C 1
ATOM 1505 O O . VAL A 1 207 ? 1.236 -1.953 -15.080 1.00 93.31 207 VAL A O 1
ATOM 1508 N N . LYS A 1 208 ? 1.637 -0.013 -14.014 1.00 92.38 208 LYS A N 1
ATOM 1509 C CA . LYS A 1 208 ? 2.829 0.334 -14.791 1.00 92.38 208 LYS A CA 1
ATOM 1510 C C . LYS A 1 208 ? 4.069 0.221 -13.917 1.00 92.38 208 LYS A C 1
ATOM 1512 O O . LYS A 1 208 ? 4.083 0.764 -12.823 1.00 92.38 208 LYS A O 1
ATOM 1517 N N . VAL A 1 209 ? 5.121 -0.421 -14.414 1.00 93.38 209 VAL A N 1
ATOM 1518 C CA . VAL A 1 209 ? 6.449 -0.395 -13.790 1.00 93.38 209 VAL A CA 1
ATOM 1519 C C . VAL A 1 209 ? 7.449 0.222 -14.756 1.00 93.38 209 VAL A C 1
ATOM 1521 O O . VAL A 1 209 ? 7.558 -0.218 -15.905 1.00 93.38 209 VAL A O 1
ATOM 1524 N N . HIS A 1 210 ? 8.175 1.235 -14.287 1.00 91.00 210 HIS A N 1
ATOM 1525 C CA . HIS A 1 210 ? 9.151 1.968 -15.080 1.00 91.00 210 HIS A CA 1
ATOM 1526 C C . HIS A 1 210 ? 10.503 2.098 -14.373 1.00 91.00 210 HIS A C 1
ATOM 1528 O O . HIS A 1 210 ? 10.550 2.441 -13.191 1.00 91.00 210 HIS A O 1
ATOM 1534 N N . GLY A 1 211 ? 11.594 1.879 -15.111 1.00 90.38 211 GLY A N 1
ATOM 1535 C CA . GLY A 1 211 ? 12.953 2.232 -14.679 1.00 90.38 211 GLY A CA 1
ATOM 1536 C C . GLY A 1 211 ? 13.647 1.264 -13.716 1.00 90.38 211 GLY A C 1
ATOM 1537 O O . GLY A 1 211 ? 14.760 1.556 -13.299 1.00 90.38 211 GLY A O 1
ATOM 1538 N N . HIS A 1 212 ? 13.034 0.135 -13.353 1.00 93.75 212 HIS A N 1
ATOM 1539 C CA . HIS A 1 212 ? 13.614 -0.817 -12.393 1.00 93.75 212 HIS A CA 1
ATOM 1540 C C . HIS A 1 212 ? 14.612 -1.774 -13.066 1.00 93.75 212 HIS A C 1
ATOM 1542 O O . HIS A 1 212 ? 14.722 -1.797 -14.294 1.00 93.75 212 HIS A O 1
ATOM 1548 N N . TRP A 1 213 ? 15.335 -2.593 -12.288 1.00 95.38 213 TRP A N 1
ATOM 1549 C CA . TRP A 1 213 ? 16.171 -3.651 -12.863 1.00 95.38 213 TRP A CA 1
ATOM 1550 C C . TRP A 1 213 ? 15.277 -4.667 -13.572 1.00 95.38 213 TRP A C 1
ATOM 1552 O O . TRP A 1 213 ? 15.368 -4.835 -14.788 1.00 95.38 213 TRP A O 1
ATOM 1562 N N . ASP A 1 214 ? 14.320 -5.232 -12.836 1.00 95.19 214 ASP A N 1
ATOM 1563 C CA . ASP A 1 214 ? 13.211 -5.994 -13.401 1.00 95.19 214 ASP A CA 1
ATOM 1564 C C . ASP A 1 214 ? 11.892 -5.222 -13.219 1.00 95.19 214 ASP A C 1
ATOM 1566 O O . ASP A 1 214 ? 11.634 -4.629 -12.179 1.00 95.19 214 ASP A O 1
ATOM 1570 N N . GLY A 1 215 ? 11.010 -5.207 -14.216 1.00 95.12 215 GLY A N 1
ATOM 1571 C CA . GLY A 1 215 ? 9.707 -4.560 -14.069 1.00 95.12 215 GLY A CA 1
ATOM 1572 C C . GLY A 1 215 ? 8.806 -5.368 -13.130 1.00 95.12 215 GLY A C 1
ATOM 1573 O O . GLY A 1 215 ? 8.562 -5.011 -11.977 1.00 95.12 215 GLY A O 1
ATOM 1574 N N . PHE A 1 216 ? 8.347 -6.508 -13.637 1.00 94.69 216 PHE A N 1
ATOM 1575 C CA . PHE A 1 216 ? 7.587 -7.501 -12.883 1.00 94.69 216 PHE A CA 1
ATOM 1576 C C . PHE A 1 216 ? 8.410 -8.780 -12.765 1.00 94.69 216 PHE A C 1
ATOM 1578 O O . PHE A 1 216 ? 8.636 -9.453 -13.770 1.00 94.69 216 PHE A O 1
ATOM 1585 N N . ARG A 1 217 ? 8.821 -9.133 -11.551 1.00 93.25 217 ARG A N 1
ATOM 1586 C CA . ARG A 1 217 ? 9.540 -10.364 -11.225 1.00 93.25 217 ARG A CA 1
ATOM 1587 C C . ARG A 1 217 ? 8.604 -11.311 -10.485 1.00 93.25 217 ARG A C 1
ATOM 1589 O O . ARG A 1 217 ? 8.217 -11.051 -9.354 1.00 93.25 217 ARG A O 1
ATOM 1596 N N . ILE A 1 218 ? 8.206 -12.401 -11.129 1.00 89.31 218 ILE A N 1
ATOM 1597 C CA . ILE A 1 218 ? 7.313 -13.408 -10.553 1.00 89.31 218 ILE A CA 1
ATOM 1598 C C . ILE A 1 218 ? 8.061 -14.734 -10.485 1.00 89.31 218 ILE A C 1
ATOM 1600 O O . ILE A 1 218 ? 8.225 -15.430 -11.489 1.00 89.31 218 ILE A O 1
ATOM 1604 N N . GLU A 1 219 ? 8.489 -15.097 -9.287 1.00 86.56 219 GLU A N 1
ATOM 1605 C CA . GLU A 1 219 ? 9.208 -16.333 -9.027 1.00 86.56 219 GLU A CA 1
ATOM 1606 C C . GLU A 1 219 ? 8.276 -17.408 -8.491 1.00 86.56 219 GLU A C 1
ATOM 1608 O O . GLU A 1 219 ? 7.472 -17.200 -7.577 1.00 86.56 219 GLU A O 1
ATOM 1613 N N . ARG A 1 220 ? 8.430 -18.606 -9.055 1.00 78.62 220 ARG A N 1
ATOM 1614 C CA . ARG A 1 220 ? 7.665 -19.805 -8.715 1.00 78.62 220 ARG A CA 1
ATOM 1615 C C . ARG A 1 220 ? 6.162 -19.521 -8.824 1.00 78.62 220 ARG A C 1
ATOM 1617 O O . ARG A 1 220 ? 5.444 -19.726 -7.847 1.00 78.62 220 ARG A O 1
ATOM 1624 N N . PRO A 1 221 ? 5.676 -19.055 -9.993 1.00 59.16 221 PRO A N 1
ATOM 1625 C CA . PRO A 1 221 ? 4.388 -18.399 -10.133 1.00 59.16 221 PRO A CA 1
ATOM 1626 C C . PRO A 1 221 ? 3.275 -19.216 -9.491 1.00 59.16 221 PRO A C 1
ATOM 1628 O O . PRO A 1 221 ? 3.124 -20.421 -9.720 1.00 59.16 221 PRO A O 1
ATOM 1631 N N . ALA A 1 222 ? 2.476 -18.531 -8.689 1.00 62.12 222 ALA A N 1
ATOM 1632 C CA . ALA A 1 222 ? 1.156 -19.011 -8.363 1.00 62.12 222 ALA A CA 1
ATOM 1633 C C . ALA A 1 222 ? 0.194 -18.821 -9.542 1.00 62.12 222 ALA A C 1
ATOM 1635 O O . ALA A 1 222 ? 0.565 -18.270 -10.579 1.00 62.12 222 ALA A O 1
ATOM 1636 N N . VAL A 1 223 ? -1.057 -19.268 -9.392 1.00 64.94 223 VAL A N 1
ATOM 1637 C CA . VAL A 1 223 ? -2.124 -18.825 -10.296 1.00 64.94 223 VAL A CA 1
ATOM 1638 C C . VAL A 1 223 ? -2.180 -17.306 -10.190 1.00 64.94 223 VAL A C 1
ATOM 1640 O O . VAL A 1 223 ? -2.624 -16.773 -9.178 1.00 64.94 223 VAL A O 1
ATOM 1643 N N . SER A 1 224 ? -1.681 -16.622 -11.211 1.00 73.69 224 SER A N 1
ATOM 1644 C CA . SER A 1 224 ? -1.553 -15.173 -11.217 1.00 73.69 224 SER A CA 1
ATOM 1645 C C . SER A 1 224 ? -2.223 -14.609 -12.454 1.00 73.69 224 SER A C 1
ATOM 1647 O O . SER A 1 224 ? -2.138 -15.183 -13.537 1.00 73.69 224 SER A O 1
ATOM 1649 N N . THR A 1 225 ? -2.911 -13.488 -12.289 1.00 86.12 225 THR A N 1
ATOM 1650 C CA . THR A 1 225 ? -3.495 -12.732 -13.399 1.00 86.12 225 THR A CA 1
ATOM 1651 C C . THR A 1 225 ? -2.713 -11.440 -13.540 1.00 86.12 225 THR A C 1
ATOM 1653 O O . THR A 1 225 ? -2.488 -10.752 -12.550 1.00 86.12 225 THR A O 1
ATOM 1656 N N . ILE A 1 226 ? -2.279 -11.128 -14.757 1.00 88.94 226 ILE A N 1
ATOM 1657 C CA . ILE A 1 226 ? -1.610 -9.874 -15.096 1.00 88.94 226 ILE A CA 1
ATOM 1658 C C . ILE A 1 226 ? -2.391 -9.303 -16.271 1.00 88.94 226 ILE A C 1
ATOM 1660 O O . ILE A 1 226 ? -2.423 -9.909 -17.338 1.00 88.94 226 ILE A O 1
ATOM 1664 N N . SER A 1 227 ? -3.065 -8.177 -16.065 1.00 90.50 227 SER A N 1
ATOM 1665 C CA . SER A 1 227 ? -3.976 -7.595 -17.054 1.00 90.50 227 SER A CA 1
ATOM 1666 C C . SER A 1 227 ? -3.757 -6.093 -17.165 1.00 90.50 227 SER A C 1
ATOM 1668 O O . SER A 1 227 ? -3.622 -5.408 -16.156 1.00 90.50 227 SER A O 1
ATOM 1670 N N . HIS A 1 228 ? -3.692 -5.571 -18.392 1.00 89.62 228 HIS A N 1
ATOM 1671 C CA . HIS A 1 228 ? -3.435 -4.146 -18.650 1.00 89.62 228 HIS A CA 1
ATOM 1672 C C . HIS A 1 228 ? -2.166 -3.603 -17.957 1.00 89.62 228 HIS A C 1
ATOM 1674 O O . HIS A 1 228 ? -2.090 -2.429 -17.608 1.00 89.62 228 HIS A O 1
ATOM 1680 N N . CYS A 1 229 ? -1.164 -4.456 -17.727 1.00 91.25 229 CYS A N 1
ATOM 1681 C CA . CYS A 1 229 ? 0.093 -4.052 -17.105 1.00 91.25 229 CYS A CA 1
ATOM 1682 C C . CYS A 1 229 ? 1.125 -3.637 -18.155 1.00 91.25 229 CYS A C 1
ATOM 1684 O O . CYS A 1 229 ? 1.227 -4.253 -19.215 1.00 91.25 229 CYS A O 1
ATOM 1686 N N . THR A 1 230 ? 1.921 -2.617 -17.842 1.00 91.62 230 THR A N 1
ATOM 1687 C CA . THR A 1 230 ? 2.976 -2.097 -18.725 1.00 91.62 230 THR A CA 1
ATOM 1688 C C . THR A 1 230 ? 4.318 -2.123 -18.007 1.00 91.62 230 THR A C 1
ATOM 1690 O O . THR A 1 230 ? 4.429 -1.615 -16.898 1.00 91.62 230 THR A O 1
ATOM 1693 N N . ALA A 1 231 ? 5.346 -2.675 -18.648 1.00 92.38 231 ALA A N 1
ATOM 1694 C CA . ALA A 1 231 ? 6.728 -2.593 -18.190 1.00 92.38 231 ALA A CA 1
ATOM 1695 C C . ALA A 1 231 ? 7.531 -1.765 -19.198 1.00 92.38 231 ALA A C 1
ATOM 1697 O O . ALA A 1 231 ? 7.559 -2.113 -20.377 1.00 92.38 231 ALA A O 1
ATOM 1698 N N . ASP A 1 232 ? 8.162 -0.680 -18.753 1.00 88.06 232 ASP A N 1
ATOM 1699 C CA . ASP A 1 232 ? 8.820 0.287 -19.636 1.00 88.06 232 ASP A CA 1
ATOM 1700 C C . ASP A 1 232 ? 10.187 0.729 -19.089 1.00 88.06 232 ASP A C 1
ATOM 1702 O O . ASP A 1 232 ? 10.345 0.918 -17.890 1.00 88.06 232 ASP A O 1
ATOM 1706 N N . VAL A 1 233 ? 11.183 0.886 -19.964 1.00 89.00 233 VAL A N 1
ATOM 1707 C CA . VAL A 1 233 ? 12.556 1.330 -19.622 1.00 89.00 2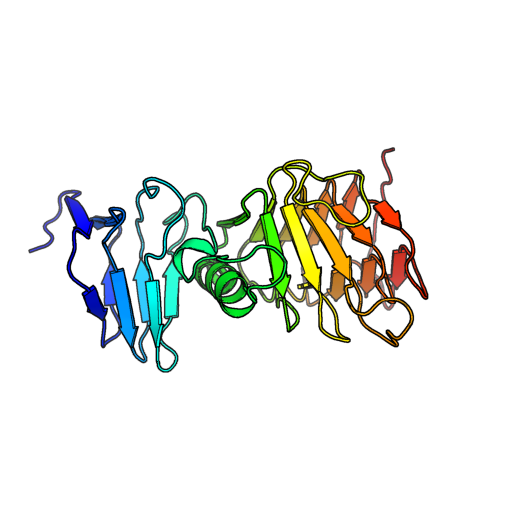33 VAL A CA 1
ATOM 1708 C C . VAL A 1 233 ? 13.180 0.590 -18.418 1.00 89.00 233 VAL A C 1
ATOM 1710 O O . VAL A 1 233 ? 13.942 1.168 -17.652 1.00 89.00 233 VAL A O 1
ATOM 1713 N N . ASN A 1 234 ? 12.866 -0.693 -18.221 1.00 90.62 234 ASN A N 1
ATOM 1714 C CA . ASN A 1 234 ? 13.541 -1.512 -17.206 1.00 90.62 234 ASN A CA 1
ATOM 1715 C C . ASN A 1 234 ? 14.909 -1.983 -17.731 1.00 90.62 234 ASN A C 1
ATOM 1717 O O . ASN A 1 234 ? 15.068 -2.186 -18.938 1.00 90.62 234 ASN A O 1
ATOM 1721 N N . LEU A 1 235 ? 15.895 -2.131 -16.844 1.00 92.19 235 LEU A N 1
ATOM 1722 C CA . LEU A 1 235 ? 17.306 -2.312 -17.216 1.00 92.19 235 LEU A CA 1
ATOM 1723 C C . LEU A 1 235 ? 17.648 -3.743 -17.656 1.00 92.19 235 LEU A C 1
ATOM 1725 O O . LEU A 1 235 ? 18.523 -3.921 -18.502 1.00 92.19 235 LEU A O 1
ATOM 1729 N N . ASN A 1 236 ? 16.965 -4.745 -17.102 1.00 94.19 236 ASN A N 1
ATOM 1730 C CA . ASN A 1 236 ? 17.216 -6.163 -17.353 1.00 94.19 236 ASN A CA 1
ATOM 1731 C C . ASN A 1 236 ? 16.004 -6.841 -18.001 1.00 94.19 236 ASN A C 1
ATOM 1733 O O . ASN A 1 236 ? 16.054 -7.201 -19.179 1.00 94.19 236 ASN A O 1
ATOM 1737 N N . HIS A 1 237 ? 14.880 -6.948 -17.286 1.00 94.38 237 HIS A N 1
ATOM 1738 C CA . HIS A 1 237 ? 13.646 -7.520 -17.832 1.00 94.38 237 HIS A CA 1
ATOM 1739 C C . HIS A 1 237 ? 12.446 -6.598 -17.621 1.00 94.38 237 HIS A C 1
ATOM 1741 O O . HIS A 1 237 ? 12.265 -6.017 -16.560 1.00 94.38 237 HIS A O 1
ATOM 1747 N N . GLY A 1 238 ? 11.545 -6.515 -18.603 1.00 93.62 238 GLY A N 1
ATOM 1748 C CA . GLY A 1 238 ? 10.220 -5.930 -18.371 1.00 93.62 238 GLY A CA 1
ATOM 1749 C C . GLY A 1 238 ? 9.336 -6.861 -17.534 1.00 93.62 238 GLY A C 1
ATOM 1750 O O . GLY A 1 238 ? 8.784 -6.463 -16.513 1.00 93.62 238 GLY A O 1
ATOM 1751 N N . PHE A 1 239 ? 9.259 -8.125 -17.950 1.00 92.81 239 PHE A N 1
ATOM 1752 C CA . PHE A 1 239 ? 8.587 -9.203 -17.231 1.00 92.81 239 PHE A CA 1
ATOM 1753 C C . PHE A 1 239 ? 9.562 -10.376 -17.107 1.00 92.81 239 PHE A C 1
ATOM 1755 O O . PHE A 1 239 ? 10.003 -10.919 -18.120 1.00 92.81 239 PHE A O 1
ATOM 1762 N N . PHE A 1 240 ? 9.879 -10.770 -15.880 1.00 91.31 240 PHE A N 1
ATOM 1763 C CA . PHE A 1 240 ? 10.666 -11.949 -15.554 1.00 91.31 240 PHE A CA 1
ATOM 1764 C C . PHE A 1 240 ? 9.771 -12.930 -14.800 1.00 91.31 240 PHE A C 1
ATOM 1766 O O . PHE A 1 240 ? 9.313 -12.646 -13.697 1.00 91.31 240 PHE A O 1
ATOM 1773 N N . ILE A 1 241 ? 9.474 -14.073 -15.417 1.00 87.25 241 ILE A N 1
ATOM 1774 C CA . ILE A 1 241 ? 8.617 -15.104 -14.828 1.00 87.25 241 ILE A CA 1
ATOM 1775 C C . ILE A 1 241 ? 9.419 -16.395 -14.776 1.00 87.25 241 ILE A C 1
ATOM 1777 O O . ILE A 1 241 ? 9.726 -16.983 -15.813 1.00 87.25 241 ILE A O 1
ATOM 1781 N N . GLU A 1 242 ? 9.740 -16.843 -13.569 1.00 81.88 242 GLU A N 1
ATOM 1782 C CA . GLU A 1 242 ? 10.594 -18.004 -13.350 1.00 81.88 242 GLU A CA 1
ATOM 1783 C C . GLU A 1 242 ? 9.807 -19.143 -12.707 1.00 81.88 242 GLU A C 1
ATOM 1785 O O . GLU A 1 242 ? 9.277 -19.013 -11.609 1.00 81.88 242 GLU A O 1
ATOM 1790 N N . SER A 1 243 ? 9.747 -20.305 -13.357 1.00 68.62 243 SER A N 1
ATOM 1791 C CA . SER A 1 243 ? 9.059 -21.484 -12.825 1.00 68.62 243 SER A CA 1
ATOM 1792 C C . SER A 1 243 ? 10.042 -22.558 -12.357 1.00 68.62 243 SER A C 1
ATOM 1794 O O . SER A 1 243 ? 10.246 -23.567 -13.036 1.00 68.62 243 SER A O 1
ATOM 1796 N N . HIS A 1 244 ? 10.627 -22.400 -11.172 1.00 56.28 244 HIS A N 1
ATOM 1797 C CA . HIS A 1 244 ? 11.315 -23.511 -10.515 1.00 56.28 244 HIS A CA 1
ATOM 1798 C C . HIS A 1 244 ? 10.319 -24.311 -9.653 1.00 56.28 244 HIS A C 1
ATOM 1800 O O . HIS A 1 244 ? 9.963 -23.908 -8.550 1.00 56.28 244 HIS A O 1
ATOM 1806 N N . THR A 1 245 ? 9.898 -25.471 -10.184 1.00 51.06 245 THR A N 1
ATOM 1807 C CA . THR A 1 245 ? 9.012 -26.538 -9.639 1.00 51.06 245 THR A CA 1
ATOM 1808 C C . THR A 1 245 ? 7.494 -26.443 -9.914 1.00 51.06 245 THR A C 1
ATOM 1810 O O . THR A 1 245 ? 6.830 -25.486 -9.540 1.00 51.06 245 THR A O 1
ATOM 1813 N N . SER A 1 246 ? 6.983 -27.486 -10.597 1.00 48.94 246 SER A N 1
ATOM 1814 C CA . SER A 1 246 ? 5.613 -28.054 -10.726 1.00 48.94 246 SER A CA 1
ATOM 1815 C C . SER A 1 246 ? 4.347 -27.216 -10.431 1.00 48.94 246 SER A C 1
ATOM 1817 O O . SER A 1 246 ? 3.331 -27.776 -10.016 1.00 48.94 246 SER A O 1
ATOM 1819 N N . GLY A 1 247 ? 4.358 -25.902 -10.636 1.00 49.25 247 GLY A N 1
ATOM 1820 C CA . GLY A 1 247 ? 3.173 -25.044 -10.568 1.00 49.25 247 GLY A CA 1
ATOM 1821 C C . GLY A 1 247 ? 2.539 -24.855 -11.943 1.00 49.25 247 GLY A C 1
ATOM 1822 O O . GLY A 1 247 ? 3.229 -24.536 -12.908 1.00 49.25 247 GLY A O 1
ATOM 1823 N N . VAL A 1 248 ? 1.221 -25.037 -12.044 1.00 46.84 248 VAL A N 1
ATOM 1824 C CA . VAL A 1 248 ? 0.450 -24.660 -13.237 1.00 46.84 248 VAL A CA 1
ATOM 1825 C C . VAL A 1 248 ? 0.272 -23.140 -13.207 1.00 46.84 248 VAL A C 1
ATOM 1827 O O . VAL A 1 248 ? -0.662 -22.633 -12.593 1.00 46.84 248 VAL A O 1
ATOM 1830 N N . GLY A 1 249 ? 1.198 -22.406 -13.819 1.00 46.41 249 GLY A N 1
ATOM 1831 C CA . GLY A 1 249 ? 1.010 -20.986 -14.104 1.00 46.41 249 GLY A CA 1
ATOM 1832 C C . GLY A 1 249 ? 0.197 -20.835 -15.387 1.00 46.41 249 GLY A C 1
ATOM 1833 O O . GLY A 1 249 ? 0.643 -21.261 -16.449 1.00 46.41 249 GLY A O 1
ATOM 1834 N N . SER A 1 250 ? -0.999 -20.253 -15.314 1.00 46.47 250 SER A N 1
ATOM 1835 C CA . SER A 1 250 ? -1.735 -19.819 -16.504 1.00 46.47 250 SER A CA 1
ATOM 1836 C C . SER A 1 250 ? -1.465 -18.337 -16.731 1.00 46.47 250 SER A C 1
ATOM 1838 O O . SER A 1 250 ? -1.955 -17.503 -15.977 1.00 46.47 250 SER A O 1
ATOM 1840 N N . PHE A 1 251 ? -0.691 -18.006 -17.761 1.00 44.28 251 PHE A N 1
ATOM 1841 C CA . PHE A 1 251 ? -0.530 -16.626 -18.207 1.00 44.28 251 PHE A CA 1
ATOM 1842 C C . PHE A 1 251 ? -1.619 -16.310 -19.236 1.00 44.28 251 PHE A C 1
ATOM 1844 O O . PHE A 1 251 ? -1.636 -16.893 -20.321 1.00 44.28 251 PHE A O 1
ATOM 1851 N N . ALA A 1 252 ? -2.541 -15.414 -18.893 1.00 47.38 252 ALA A N 1
ATOM 1852 C CA . ALA A 1 252 ? -3.525 -14.876 -19.824 1.00 47.38 252 ALA A CA 1
ATOM 1853 C C . ALA A 1 252 ? -3.220 -13.392 -20.043 1.00 47.38 252 ALA A C 1
ATOM 1855 O O . ALA A 1 252 ? -3.491 -12.573 -19.172 1.00 47.38 252 ALA A O 1
ATOM 1856 N N . ASN A 1 253 ? -2.643 -13.060 -21.199 1.00 42.88 253 ASN A N 1
ATOM 1857 C CA . ASN A 1 253 ? -2.527 -11.680 -21.653 1.00 42.88 253 ASN A CA 1
ATOM 1858 C C . ASN A 1 253 ? -3.779 -11.342 -22.469 1.00 42.88 253 ASN A C 1
ATOM 1860 O O . ASN A 1 253 ? -3.920 -11.796 -23.605 1.00 42.88 253 ASN A O 1
ATOM 1864 N N . THR A 1 254 ? -4.707 -10.602 -21.872 1.00 42.34 254 THR A N 1
ATOM 1865 C CA . THR A 1 254 ? -5.824 -9.988 -22.596 1.00 42.34 254 THR A CA 1
ATOM 1866 C C . THR A 1 254 ? -5.449 -8.535 -22.857 1.00 42.34 254 THR A C 1
ATOM 1868 O O . THR A 1 254 ? -5.453 -7.732 -21.922 1.00 42.34 254 THR A O 1
ATOM 1871 N N . GLY A 1 255 ? -5.036 -8.254 -24.095 1.00 36.16 255 GLY A N 1
ATOM 1872 C CA . GLY A 1 255 ? -4.759 -6.901 -24.585 1.00 36.16 255 GLY A CA 1
ATOM 1873 C C . GLY A 1 255 ? -6.013 -6.134 -24.971 1.00 36.16 255 GLY A C 1
ATOM 1874 O O . GLY A 1 255 ? -7.073 -6.780 -25.145 1.00 36.16 255 GLY A O 1
#

pLDDT: mean 86.53, std 14.45, range [36.16, 98.5]

Sequence (255 aa):
EIGAGAKTLLIDVSTESVIANLEVPETLELYPIRTGLITVDNCILTINRLSKSVGPHKIFNCINGGTVVFGAGAAKEVDPESWGNNTIPGTTDMTAEIQAAIDSIKSNGGKISLLASNYLISSKLDLDTTGLLTIEGQSHSGGTAAAALGGTVITNSNDDDAIYIQSLQKVIIKNIDIFDSIGAGRTEGAGIHAVRDGNTVVHLENVKVHGHWDGFRIERPAVSTISHCTADVNLNHGFFIESHTSGVGSFANTG

Secondary structure (DSSP, 8-state):
---SS-EEEEE-SSEEEE-S-EEE-TTEEEEE-TT-EEEEESSEEEES-BPPPSSS---EEEETT-EEEEPTTS-S-B-GGGT----STTTSB-HHHHHHHHHHHTTT-EEEE--SSEEEESSPEE---SS-EEEE-S---SSSS-GGGT--EEEE-SSS-SEEE--SSEEEEEEEEEEESSGGG--S-EEEEEE--TT-EEEEEEEEEESSSEEEEEES--S-EEES-EEES-SSEEEEEE--SS---------

Radius of gyration: 18.93 Å; Cα contacts (8 Å, |Δi|>4): 759; chains: 1; bounding box: 49×46×55 Å

Mean predicted aligned error: 6.73 Å

Foldseek 3Di:
DLDPAQEEDEQDADAAEAAEEDEDDPSYEYAYEQRREYEFEPYEYEAAAYDDYPDQAAHYAYPNPGAYAYAAVRDQEFELSNHHDPPDFPPDASQVSQLRSLVNCQEREHEYEYFLTHHEHADARENAGAHEYEYEWDAADPDQDDSVVRFAEYEYAYLAANYEAAYQEEYEYERYEYHYPVAPVRDDYEPYAYAYDHQYEYEYYLYEAERAQEHAHYELHAQYEHENYYFYHHNHYSHHHYNDDDHPHDYDYDD

Solvent-accessible surface area (backbone atoms only — not comparable to full-atom values): 12518 Å² total; per-residue (Å²): 130,91,59,98,57,79,44,75,46,75,32,63,68,57,77,44,77,39,75,52,74,41,75,43,50,69,48,40,30,38,37,50,40,93,54,10,32,37,34,26,39,62,23,45,40,36,36,34,23,48,50,87,54,90,62,90,46,48,36,40,45,64,37,82,80,16,43,55,35,41,35,71,76,10,46,83,60,42,44,30,33,32,52,38,75,73,82,43,64,60,68,34,71,39,39,68,25,46,44,49,44,51,59,18,24,23,72,46,20,48,33,39,44,44,64,56,35,28,39,15,23,66,54,58,41,78,46,65,21,68,16,47,39,32,42,36,32,35,45,57,39,99,62,95,80,41,43,88,70,55,4,13,30,41,34,28,65,43,79,45,32,40,31,37,35,52,16,55,22,46,39,35,43,29,19,29,28,31,35,40,70,66,37,95,78,52,86,43,30,18,36,34,32,36,46,56,42,94,60,23,26,44,36,40,34,38,31,37,20,34,31,22,25,25,12,38,31,33,36,37,40,37,61,35,44,55,32,67,61,45,53,41,77,32,76,73,29,40,71,42,78,44,77,77,68,101,55,78,56,59,84,58,81,64,128

Organism: NCBI:txid412755

InterPro domains:
  IPR011050 Pectin lyase fold/virulence factor [SSF51126] (90-245)
  IPR012334 Pectin lyase fold [G3DSA:2.160.20.10] (89-254)